Protein AF-A0A941MTL0-F1 (afdb_monomer_lite)

Secondary structure (DSSP, 8-state):
--------------------------------HHHHHHHHHHHHHHHHHHHHHHHHHHHHHHHHHHHHHHHHHHHHHHHHHHHHHHHHSS---SHHHHHTS----SPP--TT-S-TT----SS-S--TTTTHHHHHHHEEE-TTS-HHHHHHS-GGG--SEEESS-----GGGSHHHHHHHHHHHHHHHHHH----

Sequence (196 aa):
MTQPAQPEPQPIASSNRSSLPGPDDSCDRPGCPWSRILKWVALGLILVVLSVGGMQVYQGVSVSIEAEHNLHATIYVIRLVEQFVSEKQRWPRTWQELEALPFPNTRPTPGNDELSVVRIGGQHGYEWPAASQELQQRVQIDFGIDPATVSTQDPETFTAIQPIGPSYEYRHYGFVHSLQDTIRQATQNTLRSPAE

pLDDT: mean 84.14, std 18.36, range [38.12, 98.69]

Structure (mmCIF, N/CA/C/O backbone):
data_AF-A0A941MTL0-F1
#
_entry.id   AF-A0A941MTL0-F1
#
loop_
_atom_site.group_PDB
_atom_site.id
_atom_site.type_symbol
_atom_site.label_atom_id
_atom_site.label_alt_id
_atom_site.label_comp_id
_atom_site.label_asym_id
_atom_site.label_entity_id
_atom_site.label_seq_id
_atom_site.pdbx_PDB_ins_code
_atom_site.Cartn_x
_atom_site.Cartn_y
_atom_site.Cartn_z
_atom_site.occupancy
_atom_site.B_iso_or_equiv
_atom_site.auth_seq_id
_atom_site.auth_comp_id
_atom_site.auth_asym_id
_atom_site.auth_atom_id
_atom_site.pdbx_PDB_model_num
ATOM 1 N N . MET A 1 1 ? 29.006 48.741 -14.573 1.00 47.28 1 MET A N 1
ATOM 2 C CA . MET A 1 1 ? 30.292 48.159 -15.012 1.00 47.28 1 MET A CA 1
ATOM 3 C C . MET A 1 1 ? 30.323 48.176 -16.527 1.00 47.28 1 MET A C 1
ATOM 5 O O . MET A 1 1 ? 29.303 47.929 -17.155 1.00 47.28 1 MET A O 1
ATOM 9 N N . THR A 1 2 ? 31.459 48.607 -17.052 1.00 43.41 2 THR A N 1
ATOM 10 C CA . THR A 1 2 ? 31.690 49.223 -18.362 1.00 43.41 2 THR A CA 1
ATOM 11 C C . THR A 1 2 ? 32.044 48.182 -19.439 1.00 43.41 2 THR A C 1
ATOM 13 O O . THR A 1 2 ? 32.702 47.194 -19.135 1.00 43.41 2 THR A O 1
ATOM 16 N N . GLN A 1 3 ? 31.589 48.422 -20.676 1.00 53.84 3 GLN A N 1
ATOM 17 C CA . GLN A 1 3 ? 31.805 47.651 -21.921 1.00 53.84 3 GLN A CA 1
ATOM 18 C C . GLN A 1 3 ? 33.291 47.566 -22.347 1.00 53.84 3 GLN A C 1
ATOM 20 O O . GLN A 1 3 ? 34.052 48.479 -22.023 1.00 53.84 3 GLN A O 1
ATOM 25 N N . PRO A 1 4 ? 33.701 46.535 -23.123 1.00 55.38 4 PRO A N 1
ATOM 26 C CA . PRO A 1 4 ? 34.086 46.807 -24.526 1.00 55.38 4 PRO A CA 1
ATOM 27 C C . PRO A 1 4 ? 33.687 45.666 -25.500 1.00 55.38 4 PRO A C 1
ATOM 29 O O . PRO A 1 4 ? 33.742 44.490 -25.164 1.00 55.38 4 PRO A O 1
ATOM 32 N N . ALA A 1 5 ? 33.039 45.969 -26.627 1.00 54.94 5 ALA A N 1
ATOM 33 C CA . ALA A 1 5 ? 33.594 46.372 -27.931 1.00 54.94 5 ALA A CA 1
ATOM 34 C C . ALA A 1 5 ? 33.824 45.171 -28.877 1.00 54.94 5 ALA A C 1
ATOM 36 O O . ALA A 1 5 ? 34.702 44.340 -28.661 1.00 54.94 5 ALA A O 1
ATOM 37 N N . GLN A 1 6 ? 33.017 45.110 -29.942 1.00 53.00 6 GLN A N 1
ATOM 38 C CA . GLN A 1 6 ? 33.294 44.307 -31.135 1.00 53.00 6 GLN A CA 1
ATOM 39 C C . GLN A 1 6 ? 34.469 44.907 -31.924 1.00 53.00 6 GLN A C 1
ATOM 41 O O . GLN A 1 6 ? 34.532 46.132 -32.041 1.00 53.00 6 GLN A O 1
ATOM 46 N N . PRO A 1 7 ? 35.305 44.073 -32.564 1.00 64.00 7 PRO A N 1
ATOM 47 C CA . PRO A 1 7 ? 36.101 44.482 -33.710 1.00 64.00 7 PRO A CA 1
ATOM 48 C C . PRO A 1 7 ? 35.564 43.954 -35.054 1.00 64.00 7 PRO A C 1
ATOM 50 O O . PRO A 1 7 ? 34.926 42.907 -35.147 1.00 64.00 7 PRO A O 1
ATOM 53 N N . GLU A 1 8 ? 35.871 44.771 -36.059 1.00 58.38 8 GLU A N 1
ATOM 54 C CA . GLU A 1 8 ? 35.519 44.817 -37.482 1.00 58.38 8 GLU A CA 1
ATOM 55 C C . GLU A 1 8 ? 35.752 43.568 -38.358 1.00 58.38 8 GLU A C 1
ATOM 57 O O . GLU A 1 8 ? 36.561 42.696 -38.031 1.00 58.38 8 GLU A O 1
ATOM 62 N N . PRO A 1 9 ? 35.119 43.538 -39.553 1.00 60.78 9 PRO A N 1
ATOM 63 C CA . PRO A 1 9 ? 35.427 42.594 -40.621 1.00 60.78 9 PRO A CA 1
ATOM 64 C C . PRO A 1 9 ? 36.712 42.993 -41.371 1.00 60.78 9 PRO A C 1
ATOM 66 O O . PRO A 1 9 ? 36.920 44.161 -41.694 1.00 60.78 9 PRO A O 1
ATOM 69 N N . GLN A 1 10 ? 37.552 42.010 -41.706 1.00 62.44 10 GLN A N 1
ATOM 70 C CA . GLN A 1 10 ? 38.745 42.191 -42.546 1.00 62.44 10 GLN A CA 1
ATOM 71 C C . GLN A 1 10 ? 38.563 41.539 -43.932 1.00 62.44 10 GLN A C 1
ATOM 73 O O . GLN A 1 10 ? 37.851 40.537 -44.049 1.00 62.44 10 GLN A O 1
ATOM 78 N N . PRO A 1 11 ? 39.178 42.112 -44.985 1.00 57.97 11 PRO A N 1
ATOM 79 C CA . PRO A 1 11 ? 38.876 41.818 -46.375 1.00 57.97 11 PRO A CA 1
ATOM 80 C C . PRO A 1 11 ? 39.709 40.676 -46.974 1.00 57.97 11 PRO A C 1
ATOM 82 O O . PRO A 1 11 ? 40.734 40.234 -46.464 1.00 57.97 11 PRO A O 1
ATOM 85 N N . ILE A 1 12 ? 39.203 40.252 -48.126 1.00 59.75 12 ILE A N 1
ATOM 86 C CA . ILE A 1 12 ? 39.642 39.220 -49.062 1.00 59.75 12 ILE A CA 1
ATOM 87 C C . ILE A 1 12 ? 41.134 39.332 -49.415 1.00 59.75 12 ILE A C 1
ATOM 89 O O . ILE A 1 12 ? 41.582 40.357 -49.926 1.00 59.75 12 ILE A O 1
ATOM 93 N N . ALA A 1 13 ? 41.863 38.221 -49.270 1.00 58.16 13 ALA A N 1
ATOM 94 C CA . ALA A 1 13 ? 43.131 37.986 -49.953 1.00 58.16 13 ALA A CA 1
ATOM 95 C C . ALA A 1 13 ? 42.986 36.788 -50.899 1.00 58.16 13 ALA A C 1
ATOM 97 O O . ALA A 1 13 ? 43.001 35.624 -50.500 1.00 58.16 13 ALA A O 1
ATOM 98 N N . SER A 1 14 ? 42.831 37.109 -52.178 1.00 54.34 14 SER A N 1
ATOM 99 C CA . SER A 1 14 ? 42.987 36.203 -53.308 1.00 54.34 14 SER A CA 1
ATOM 100 C C . SER A 1 14 ? 44.447 35.751 -53.390 1.00 54.34 14 SER A C 1
ATOM 102 O O . SER A 1 14 ? 45.329 36.592 -53.556 1.00 54.34 14 SER A O 1
ATOM 104 N N . SER A 1 15 ? 44.722 34.444 -53.337 1.00 57.56 15 SER A N 1
ATOM 105 C CA . SER A 1 15 ? 46.012 33.909 -53.784 1.00 57.56 15 SER A CA 1
ATOM 106 C C . SER A 1 15 ? 45.832 32.686 -54.674 1.00 57.56 15 SER A C 1
ATOM 108 O O . SER A 1 15 ? 45.243 31.671 -54.312 1.00 57.56 15 SER A O 1
ATOM 110 N N . ASN A 1 16 ? 46.328 32.890 -55.883 1.00 52.75 16 ASN A N 1
ATOM 111 C CA . ASN A 1 16 ? 46.399 32.031 -57.047 1.00 52.75 16 ASN A CA 1
ATOM 112 C C . ASN A 1 16 ? 47.446 30.914 -56.877 1.00 52.75 16 ASN A C 1
ATOM 114 O O . ASN A 1 16 ? 48.494 31.157 -56.289 1.00 52.75 16 ASN A O 1
ATOM 118 N N . ARG A 1 17 ? 47.231 29.806 -57.610 1.00 49.47 17 ARG A N 1
ATOM 119 C CA . ARG A 1 17 ? 48.221 28.791 -58.057 1.00 49.47 17 ARG A CA 1
ATOM 120 C C . ARG A 1 17 ? 48.788 27.886 -56.945 1.00 49.47 17 ARG A C 1
ATOM 122 O O . ARG A 1 17 ? 49.327 28.340 -55.954 1.00 49.47 17 ARG A O 1
ATOM 129 N N . SER A 1 18 ? 48.784 26.565 -57.086 1.00 47.28 18 SER A N 1
ATOM 130 C CA . SER A 1 18 ? 49.341 25.851 -58.234 1.00 47.28 18 SER A CA 1
ATOM 131 C C . SER A 1 18 ? 48.706 24.472 -58.383 1.00 47.28 18 SER A C 1
ATOM 133 O O . SER A 1 18 ? 48.701 23.668 -57.456 1.00 47.28 18 SER A O 1
ATOM 135 N N . SER A 1 19 ? 48.207 24.213 -59.584 1.00 55.88 19 SER A N 1
ATOM 136 C CA . SER A 1 19 ? 47.775 22.912 -60.070 1.00 55.88 19 SER A CA 1
ATOM 137 C C . SER A 1 19 ? 49.005 22.020 -60.251 1.00 55.88 19 SER A C 1
ATOM 139 O O . SER A 1 19 ? 49.767 22.198 -61.200 1.00 55.88 19 SER A O 1
ATOM 141 N N . LEU A 1 20 ? 49.206 21.070 -59.343 1.00 56.56 20 LEU A N 1
ATOM 142 C CA . LEU A 1 20 ? 49.993 19.872 -59.615 1.00 56.56 20 LEU A CA 1
ATOM 143 C C . LEU A 1 20 ? 48.991 18.727 -59.8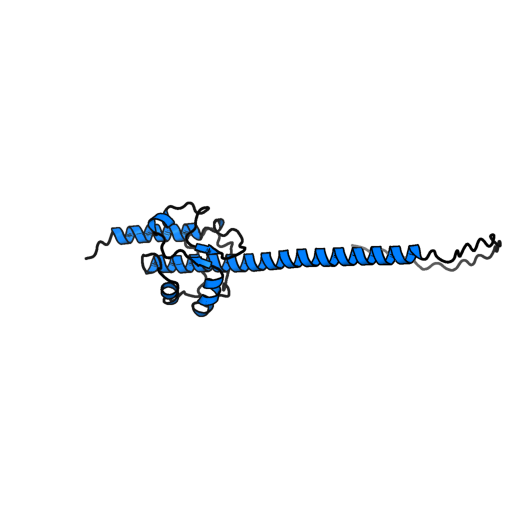03 1.00 56.56 20 LEU A C 1
ATOM 145 O O . LEU A 1 20 ? 48.180 18.511 -58.899 1.00 56.56 20 LEU A O 1
ATOM 149 N N . PRO A 1 21 ? 48.996 18.021 -60.948 1.00 55.38 21 PRO A N 1
ATOM 150 C CA . PRO A 1 21 ? 48.245 16.784 -61.087 1.00 55.38 21 PRO A CA 1
ATOM 151 C C . PRO A 1 21 ? 48.895 15.761 -60.154 1.00 55.38 21 PRO A C 1
ATOM 153 O O . PRO A 1 21 ? 49.952 15.203 -60.449 1.00 55.38 21 PRO A O 1
ATOM 156 N N . GLY A 1 22 ? 48.306 15.602 -58.968 1.00 58.91 22 GLY A N 1
ATOM 157 C CA . GLY A 1 22 ? 48.594 14.461 -58.114 1.00 58.91 22 GLY A CA 1
ATOM 158 C C . GLY A 1 22 ? 48.193 13.192 -58.868 1.00 58.91 22 GLY A C 1
ATOM 159 O O . GLY A 1 22 ? 47.197 13.234 -59.589 1.00 58.91 22 GLY A O 1
ATOM 160 N N . PRO A 1 23 ? 48.975 12.108 -58.764 1.00 59.31 23 PRO A N 1
ATOM 161 C CA . PRO A 1 23 ? 48.690 10.863 -59.460 1.00 59.31 23 PRO A CA 1
ATOM 162 C C . PRO A 1 23 ? 47.246 10.442 -59.194 1.00 59.31 23 PRO A C 1
ATOM 164 O O . PRO A 1 23 ? 46.798 10.431 -58.046 1.00 59.31 23 PRO A O 1
ATOM 167 N N . ASP A 1 24 ? 46.545 10.136 -60.282 1.00 59.88 24 ASP A N 1
ATOM 168 C CA . ASP A 1 24 ? 45.207 9.566 -60.320 1.00 59.88 24 ASP A CA 1
ATOM 169 C C . ASP A 1 24 ? 45.198 8.186 -59.637 1.00 59.88 24 ASP A C 1
ATOM 171 O O . ASP A 1 24 ? 45.049 7.155 -60.283 1.00 59.88 24 ASP A O 1
ATOM 175 N N . ASP A 1 25 ? 45.335 8.143 -58.313 1.00 55.28 25 ASP A N 1
ATOM 176 C CA . ASP A 1 25 ? 45.028 6.967 -57.501 1.00 55.28 25 ASP A CA 1
ATOM 177 C C . ASP A 1 25 ? 43.560 7.031 -57.080 1.00 55.28 25 ASP A C 1
ATOM 179 O O . ASP A 1 25 ? 43.182 7.007 -55.906 1.00 55.28 25 ASP A O 1
ATOM 183 N N . SER A 1 26 ? 42.710 7.078 -58.105 1.00 55.12 26 SER A N 1
ATOM 184 C CA . SER A 1 26 ? 41.296 6.731 -58.061 1.00 55.12 26 SER A CA 1
ATOM 185 C C . SER A 1 26 ? 41.167 5.241 -57.740 1.00 55.12 26 SER A C 1
ATOM 187 O O . SER A 1 26 ? 40.710 4.434 -58.545 1.00 55.12 26 SER A O 1
ATOM 189 N N . CYS A 1 27 ? 41.551 4.851 -56.526 1.00 52.78 27 CYS A N 1
ATOM 190 C CA . CYS A 1 27 ? 41.080 3.630 -55.892 1.00 52.78 27 CYS A CA 1
ATOM 191 C C . CYS A 1 27 ? 39.637 3.843 -55.407 1.00 52.78 27 CYS A C 1
ATOM 193 O O . CYS A 1 27 ? 39.313 3.558 -54.254 1.00 52.78 27 CYS A O 1
ATOM 195 N N . ASP A 1 28 ? 38.746 4.260 -56.312 1.00 55.22 28 ASP A N 1
ATOM 196 C CA . ASP A 1 28 ? 37.317 3.953 -56.242 1.00 55.22 28 ASP A CA 1
ATOM 197 C C . ASP A 1 28 ? 37.171 2.443 -56.472 1.00 55.22 28 ASP A C 1
ATOM 199 O O . ASP A 1 28 ? 36.681 1.953 -57.490 1.00 55.22 28 ASP A O 1
ATOM 203 N N . ARG A 1 29 ? 37.690 1.659 -55.521 1.00 60.66 29 ARG A N 1
ATOM 204 C CA . ARG A 1 29 ? 37.462 0.222 -55.494 1.00 60.66 29 ARG A CA 1
ATOM 205 C C . ARG A 1 29 ? 35.954 0.046 -55.335 1.00 60.66 29 ARG A C 1
ATOM 207 O O . ARG A 1 29 ? 35.403 0.603 -54.381 1.00 60.66 29 ARG A O 1
ATOM 214 N N . PRO A 1 30 ? 35.282 -0.710 -56.222 1.00 61.28 30 PRO A N 1
ATOM 215 C CA . PRO A 1 30 ? 33.853 -0.967 -56.113 1.00 61.28 30 PRO A CA 1
ATOM 216 C C . PRO A 1 30 ? 33.569 -1.445 -54.693 1.00 61.28 30 PRO A C 1
ATOM 218 O O . PRO A 1 30 ? 34.103 -2.465 -54.255 1.00 61.28 30 PRO A O 1
ATOM 221 N N . GLY A 1 31 ? 32.832 -0.618 -53.946 1.00 62.56 31 GLY A N 1
ATOM 222 C CA . GLY A 1 31 ? 32.730 -0.728 -52.498 1.00 62.56 31 GLY A CA 1
ATOM 223 C C . GLY A 1 31 ? 32.394 -2.155 -52.093 1.00 62.56 31 GLY A C 1
ATOM 224 O O . GLY A 1 31 ? 31.348 -2.673 -52.485 1.00 62.56 31 GLY A O 1
ATOM 225 N N . CYS A 1 32 ? 33.286 -2.786 -51.321 1.00 67.19 32 CYS A N 1
ATOM 226 C CA . CYS A 1 32 ? 33.087 -4.145 -50.839 1.00 67.19 32 CYS A CA 1
ATOM 227 C C . CYS A 1 32 ? 31.679 -4.241 -50.223 1.00 67.19 32 CYS A C 1
ATOM 229 O O . CYS A 1 32 ? 31.406 -3.518 -49.251 1.00 67.19 32 CYS A O 1
ATOM 231 N N . PRO A 1 33 ? 30.787 -5.108 -50.747 1.00 82.50 33 PRO A N 1
ATOM 232 C CA . PRO A 1 33 ? 29.390 -5.210 -50.301 1.00 82.50 33 PRO A CA 1
ATOM 233 C C . PRO A 1 33 ? 29.285 -5.480 -48.794 1.00 82.50 33 PRO A C 1
ATOM 235 O O . PRO A 1 33 ? 28.325 -5.087 -48.132 1.00 82.50 33 PRO A O 1
ATOM 238 N N . TRP A 1 34 ? 30.343 -6.060 -48.235 1.00 84.69 34 TRP A N 1
ATOM 239 C CA . TRP A 1 34 ? 30.531 -6.329 -46.821 1.00 84.69 34 TRP A CA 1
ATOM 240 C C . TRP A 1 34 ? 30.433 -5.087 -45.920 1.00 84.69 34 TRP A C 1
ATOM 242 O O . TRP A 1 34 ? 29.850 -5.152 -44.842 1.00 84.69 34 TRP A O 1
ATOM 252 N N . SER A 1 35 ? 30.912 -3.925 -46.379 1.00 86.94 35 SER A N 1
ATOM 253 C CA . SER A 1 35 ? 30.839 -2.675 -45.605 1.00 86.94 35 SER A CA 1
ATOM 254 C C . SER A 1 35 ? 29.402 -2.181 -45.406 1.00 86.94 35 SER A C 1
ATOM 256 O O . SER A 1 35 ? 29.075 -1.626 -44.358 1.00 86.94 35 SER A O 1
ATOM 258 N N . ARG A 1 36 ? 28.517 -2.403 -46.388 1.00 88.06 36 ARG A N 1
ATOM 259 C CA . ARG A 1 36 ? 27.091 -2.064 -46.281 1.00 88.06 36 ARG A CA 1
ATOM 260 C C . ARG A 1 36 ? 26.389 -3.010 -45.315 1.00 88.06 36 ARG A C 1
ATOM 262 O O . ARG A 1 36 ? 25.641 -2.544 -44.465 1.00 88.06 36 ARG A O 1
ATOM 269 N N . ILE A 1 37 ? 26.677 -4.308 -45.407 1.00 92.69 37 ILE A N 1
ATOM 270 C CA . ILE A 1 37 ? 26.124 -5.323 -44.500 1.00 92.69 37 ILE A CA 1
ATOM 271 C C . ILE A 1 37 ? 26.513 -5.008 -43.052 1.00 92.69 37 ILE A C 1
ATOM 273 O O . ILE A 1 37 ? 25.641 -4.954 -42.191 1.00 92.69 37 ILE A O 1
ATOM 277 N N . LEU A 1 38 ? 27.791 -4.711 -42.790 1.00 94.56 38 LEU A N 1
ATOM 278 C CA . LEU A 1 38 ? 28.265 -4.389 -41.443 1.00 94.56 38 LEU A CA 1
ATOM 279 C C . LEU A 1 38 ? 27.559 -3.157 -40.855 1.00 94.56 38 LEU A C 1
ATOM 281 O O . LEU A 1 38 ? 27.184 -3.168 -39.686 1.00 94.56 38 LEU A O 1
ATOM 285 N N . LYS A 1 39 ? 27.319 -2.118 -41.668 1.00 92.94 39 LYS A N 1
ATOM 286 C CA . LYS A 1 39 ? 26.565 -0.926 -41.246 1.00 92.94 39 LYS A CA 1
ATOM 287 C C . LYS A 1 39 ? 25.126 -1.263 -40.854 1.00 92.94 39 LYS A C 1
ATOM 289 O O . LYS A 1 39 ? 24.662 -0.789 -39.822 1.00 92.94 39 LYS A O 1
ATOM 294 N N . TRP A 1 40 ? 24.435 -2.087 -41.640 1.00 96.19 40 TRP A N 1
ATOM 295 C CA . TRP A 1 40 ? 23.066 -2.505 -41.326 1.00 96.19 40 TRP A CA 1
ATOM 296 C C . TRP A 1 40 ? 22.994 -3.379 -40.077 1.00 96.19 40 TRP A C 1
ATOM 298 O O . TRP A 1 40 ? 22.103 -3.183 -39.257 1.00 96.19 40 TRP A O 1
ATOM 308 N N . VAL A 1 41 ? 23.952 -4.290 -39.896 1.00 97.31 41 VAL A N 1
ATOM 309 C CA . VAL A 1 41 ? 24.052 -5.106 -38.679 1.00 97.31 41 VAL A CA 1
ATOM 310 C C . VAL A 1 41 ? 24.296 -4.220 -37.459 1.00 97.31 41 VAL A C 1
ATOM 312 O O . VAL A 1 41 ? 23.583 -4.348 -36.469 1.00 97.31 41 VAL A O 1
ATOM 315 N N . ALA A 1 42 ? 25.244 -3.284 -37.534 1.00 97.62 42 ALA A N 1
ATOM 316 C CA . ALA A 1 42 ? 25.518 -2.353 -36.443 1.00 97.62 42 ALA A CA 1
ATOM 317 C C . ALA A 1 42 ? 24.289 -1.496 -36.099 1.00 97.62 42 ALA A C 1
ATOM 319 O O . ALA A 1 42 ? 23.940 -1.367 -34.929 1.00 97.62 42 ALA A O 1
ATOM 320 N N . LEU A 1 43 ? 23.592 -0.964 -37.109 1.00 98.06 43 LEU A N 1
ATOM 321 C CA . LEU A 1 43 ? 22.357 -0.205 -36.910 1.00 98.06 43 LEU A CA 1
ATOM 322 C C . LEU A 1 43 ? 21.259 -1.064 -36.265 1.00 98.06 43 LEU A C 1
ATOM 324 O O . LEU A 1 43 ? 20.600 -0.613 -35.331 1.00 98.06 43 LEU A O 1
ATOM 328 N N . GLY A 1 44 ? 21.088 -2.305 -36.730 1.00 98.12 44 GLY A N 1
ATOM 329 C CA . GLY A 1 44 ? 20.136 -3.256 -36.159 1.00 98.12 44 GLY A CA 1
ATOM 330 C C . GLY A 1 44 ? 20.436 -3.566 -34.693 1.00 98.12 44 GLY A C 1
ATOM 331 O O . GLY A 1 44 ? 19.528 -3.542 -33.868 1.00 98.12 44 GLY A O 1
ATOM 332 N N . LEU A 1 45 ? 21.709 -3.772 -34.345 1.00 98.56 45 LEU A N 1
ATOM 333 C CA . LEU A 1 45 ? 22.136 -3.988 -32.961 1.00 98.56 45 LEU A CA 1
ATOM 334 C C . LEU A 1 45 ? 21.851 -2.773 -32.074 1.00 98.56 45 LEU A C 1
ATOM 336 O O . LEU A 1 45 ? 21.324 -2.939 -30.977 1.00 98.56 45 LEU A O 1
ATOM 340 N N . ILE A 1 46 ? 22.144 -1.560 -32.550 1.00 98.50 46 ILE A N 1
ATOM 341 C CA . ILE A 1 46 ? 21.831 -0.325 -31.815 1.00 98.50 46 ILE A CA 1
ATOM 342 C C . ILE A 1 46 ? 20.325 -0.227 -31.558 1.00 98.50 46 ILE A C 1
ATOM 344 O O . ILE A 1 46 ? 19.916 0.057 -30.435 1.00 98.50 46 ILE A O 1
ATOM 348 N N . LEU A 1 47 ? 19.498 -0.505 -32.569 1.00 98.62 47 LEU A N 1
ATOM 349 C CA . LEU A 1 47 ? 18.044 -0.460 -32.429 1.00 98.62 47 LEU A CA 1
ATOM 350 C C . LEU A 1 47 ? 17.549 -1.483 -31.400 1.00 98.62 47 LEU A C 1
ATOM 352 O O . LEU A 1 47 ? 16.768 -1.122 -30.526 1.00 98.62 47 LEU A O 1
ATOM 356 N N . VAL A 1 48 ? 18.056 -2.720 -31.440 1.00 98.56 48 VAL A N 1
ATOM 357 C CA . VAL A 1 48 ? 17.721 -3.758 -30.449 1.00 98.56 48 VAL A CA 1
ATOM 358 C C . VAL A 1 48 ? 18.104 -3.319 -29.035 1.00 98.56 48 VAL A C 1
ATOM 360 O O . VAL A 1 48 ? 17.285 -3.435 -28.124 1.00 98.56 48 VAL A O 1
ATOM 363 N N . VAL A 1 49 ? 19.308 -2.772 -28.840 1.00 98.69 49 VAL A N 1
ATOM 364 C CA . VAL A 1 49 ? 19.755 -2.279 -27.526 1.00 98.69 49 VAL A CA 1
ATOM 365 C C . VAL A 1 49 ? 18.849 -1.155 -27.021 1.00 98.69 49 VAL A C 1
ATOM 367 O O . VAL A 1 49 ? 18.447 -1.180 -25.860 1.00 98.69 49 VAL A O 1
ATOM 370 N N . LEU A 1 50 ? 18.476 -0.204 -27.881 1.00 98.50 50 LEU A N 1
ATOM 371 C CA . LEU A 1 50 ? 17.562 0.881 -27.515 1.00 98.50 50 LEU A CA 1
ATOM 372 C C . LEU A 1 50 ? 16.159 0.367 -27.176 1.00 98.50 50 LEU A C 1
ATOM 374 O O . LEU A 1 50 ? 15.564 0.833 -26.207 1.00 98.50 50 LEU A O 1
ATOM 378 N N . SER A 1 51 ? 15.637 -0.609 -27.922 1.00 98.25 51 SER A N 1
ATOM 379 C CA . SER A 1 51 ? 14.331 -1.213 -27.639 1.00 98.25 51 SER A CA 1
ATOM 380 C C . SER A 1 51 ? 14.322 -1.958 -26.305 1.00 98.25 51 SER A C 1
ATOM 382 O O . SER A 1 51 ? 13.420 -1.749 -25.497 1.00 98.25 51 SER A O 1
ATOM 384 N N . VAL A 1 52 ? 15.340 -2.783 -26.040 1.00 98.44 52 VAL A N 1
ATOM 385 C CA . VAL A 1 52 ? 15.456 -3.521 -24.772 1.00 98.44 52 VAL A CA 1
ATOM 386 C C . VAL A 1 52 ? 15.667 -2.558 -23.603 1.00 98.44 52 VAL A C 1
ATOM 388 O O . VAL A 1 52 ? 14.993 -2.679 -22.583 1.00 98.44 52 VAL A O 1
ATOM 391 N N . GLY A 1 53 ? 16.551 -1.567 -23.755 1.00 98.38 53 GLY A N 1
ATOM 392 C CA . GLY A 1 53 ? 16.780 -0.540 -22.739 1.00 98.38 53 GLY A CA 1
ATOM 393 C C . GLY A 1 53 ? 15.518 0.270 -22.435 1.00 98.38 53 GLY A C 1
ATOM 394 O O . GLY A 1 53 ? 15.170 0.455 -21.272 1.00 98.38 53 GLY A O 1
ATOM 395 N N . GLY A 1 54 ? 14.782 0.687 -23.469 1.00 98.44 54 GLY A N 1
ATOM 396 C CA . GLY A 1 54 ? 13.507 1.390 -23.318 1.00 98.44 54 GLY A CA 1
ATOM 397 C C . GLY A 1 54 ? 12.449 0.553 -22.598 1.00 98.44 54 GLY A C 1
ATOM 398 O O . GLY A 1 54 ? 11.767 1.061 -21.711 1.00 98.44 54 GLY A O 1
ATOM 399 N N . MET A 1 55 ? 12.355 -0.742 -22.917 1.00 98.38 55 MET A N 1
ATOM 400 C CA . MET A 1 55 ? 11.449 -1.672 -22.238 1.00 98.38 55 MET A CA 1
ATOM 401 C C . MET A 1 55 ? 11.783 -1.821 -20.745 1.00 98.38 55 MET A C 1
ATOM 403 O O . MET A 1 55 ? 10.874 -1.776 -19.919 1.00 98.38 55 MET A O 1
ATOM 407 N N . GLN A 1 56 ? 13.066 -1.937 -20.384 1.00 98.44 56 GLN A N 1
ATOM 408 C CA . GLN A 1 56 ? 13.511 -2.028 -18.985 1.00 98.44 56 GLN A CA 1
ATOM 409 C C . GLN A 1 56 ? 13.181 -0.754 -18.190 1.00 98.44 56 GLN A C 1
ATOM 411 O O . GLN A 1 56 ? 12.648 -0.829 -17.084 1.00 98.44 56 GLN A O 1
ATOM 416 N N . VAL A 1 57 ? 13.434 0.426 -18.770 1.00 98.25 57 VAL A N 1
ATOM 417 C CA . VAL A 1 57 ? 13.083 1.714 -18.143 1.00 98.25 57 VAL A CA 1
ATOM 418 C C . VAL A 1 57 ? 11.573 1.825 -17.944 1.00 98.25 57 VAL A C 1
ATOM 420 O O . VAL A 1 57 ? 11.121 2.200 -16.865 1.00 98.25 57 VAL A O 1
ATOM 423 N N . TYR A 1 58 ? 10.785 1.456 -18.957 1.00 98.12 58 TYR A N 1
ATOM 424 C CA . TYR A 1 58 ? 9.327 1.478 -18.874 1.00 98.12 58 TYR A CA 1
ATOM 425 C C . TYR A 1 58 ? 8.791 0.569 -17.758 1.00 98.12 58 TYR A C 1
ATOM 427 O O . TYR A 1 58 ? 7.923 0.987 -16.989 1.00 98.12 58 TYR A O 1
ATOM 435 N N . GLN A 1 59 ? 9.330 -0.647 -17.628 1.00 98.06 59 GLN A N 1
ATOM 436 C CA . GLN A 1 59 ? 8.968 -1.565 -16.546 1.00 98.06 59 GLN A CA 1
ATOM 437 C C . GLN A 1 59 ? 9.322 -0.985 -15.174 1.00 98.06 59 GLN A C 1
ATOM 439 O O . GLN A 1 59 ? 8.475 -0.985 -14.285 1.00 98.06 59 GLN A O 1
ATOM 444 N N . GLY A 1 60 ? 10.526 -0.425 -15.017 1.00 97.75 60 GLY A N 1
ATOM 445 C CA . GLY A 1 60 ? 10.953 0.201 -13.764 1.00 97.75 60 GLY A CA 1
ATOM 446 C C . GLY A 1 60 ? 10.050 1.362 -13.337 1.00 97.75 60 GLY A C 1
ATOM 447 O O . GLY A 1 60 ? 9.629 1.422 -12.184 1.00 97.75 60 GLY A O 1
ATOM 448 N N . VAL A 1 61 ? 9.690 2.247 -14.273 1.00 97.50 61 VAL A N 1
ATOM 449 C CA . VAL A 1 61 ? 8.765 3.363 -14.009 1.00 97.50 61 VAL A CA 1
ATOM 450 C C . VAL A 1 61 ? 7.371 2.851 -13.649 1.00 97.50 61 VAL A C 1
ATOM 452 O O . VAL A 1 61 ? 6.774 3.334 -12.692 1.00 97.50 61 VAL A O 1
ATOM 455 N N . SER A 1 62 ? 6.863 1.853 -14.373 1.00 97.25 62 SER A N 1
ATOM 456 C CA . SER A 1 62 ? 5.525 1.303 -14.122 1.00 97.25 62 SER A CA 1
ATOM 457 C C . SER A 1 62 ? 5.428 0.660 -12.735 1.00 97.25 62 SER A C 1
ATOM 459 O O . SER A 1 62 ? 4.501 0.961 -11.988 1.00 97.25 62 SER A O 1
ATOM 461 N N . VAL A 1 63 ? 6.427 -0.145 -12.352 1.00 97.38 63 VAL A N 1
ATOM 462 C CA . VAL A 1 63 ? 6.512 -0.768 -11.020 1.00 97.38 63 VAL A CA 1
ATOM 463 C C . VAL A 1 63 ? 6.657 0.285 -9.920 1.00 97.38 63 VAL A C 1
ATOM 465 O O . VAL A 1 63 ? 6.044 0.154 -8.868 1.00 97.38 63 VAL A O 1
ATOM 468 N N . SER A 1 64 ? 7.434 1.345 -10.155 1.00 96.94 64 SER A N 1
ATOM 469 C CA . SER A 1 64 ? 7.609 2.449 -9.202 1.00 96.94 64 SER A CA 1
ATOM 470 C C . SER A 1 64 ? 6.302 3.212 -8.945 1.00 96.94 64 SER A C 1
ATOM 472 O O . SER A 1 64 ? 5.997 3.532 -7.796 1.00 96.94 64 SER A O 1
ATOM 474 N N . ILE A 1 65 ? 5.502 3.456 -9.989 1.00 95.94 65 ILE A N 1
ATOM 475 C CA . ILE A 1 65 ? 4.178 4.088 -9.868 1.00 95.94 65 ILE A CA 1
ATOM 476 C C . ILE A 1 65 ? 3.198 3.161 -9.140 1.00 95.94 65 ILE A C 1
ATOM 478 O O . ILE A 1 65 ? 2.445 3.608 -8.278 1.00 95.94 65 ILE A O 1
ATOM 482 N N . GLU A 1 66 ? 3.202 1.867 -9.462 1.00 96.38 66 GLU A N 1
ATOM 483 C CA . GLU A 1 66 ? 2.365 0.883 -8.772 1.00 96.38 66 GLU A CA 1
ATOM 484 C C . GLU A 1 66 ? 2.733 0.766 -7.286 1.00 96.38 66 GLU A C 1
ATOM 486 O O . GLU A 1 66 ? 1.844 0.761 -6.434 1.00 96.38 66 GLU A O 1
ATOM 491 N N . ALA A 1 67 ? 4.032 0.771 -6.972 1.00 96.69 67 ALA A N 1
ATOM 492 C CA . ALA A 1 67 ? 4.543 0.763 -5.607 1.00 96.69 67 ALA A CA 1
ATOM 493 C C . ALA A 1 67 ? 4.108 1.991 -4.805 1.00 96.69 67 ALA A C 1
ATOM 495 O O . ALA A 1 67 ? 3.759 1.862 -3.631 1.00 96.69 67 ALA A O 1
ATOM 496 N N . GLU A 1 68 ? 4.085 3.164 -5.438 1.00 94.56 68 GLU A N 1
ATOM 497 C CA . GLU A 1 68 ? 3.557 4.385 -4.834 1.00 94.56 68 GLU A CA 1
ATOM 498 C C . GLU A 1 68 ? 2.062 4.222 -4.526 1.00 94.56 68 GLU A C 1
ATOM 500 O O . GLU A 1 68 ? 1.644 4.398 -3.385 1.00 94.56 68 GLU A O 1
ATOM 505 N N . HIS A 1 69 ? 1.243 3.812 -5.500 1.00 94.19 69 HIS A N 1
ATOM 506 C CA . HIS A 1 69 ? -0.195 3.622 -5.272 1.00 94.19 69 HIS A CA 1
ATOM 507 C C . HIS A 1 69 ? -0.491 2.612 -4.155 1.00 94.19 69 HIS A C 1
ATOM 509 O O . HIS A 1 69 ? -1.353 2.863 -3.312 1.00 94.19 69 HIS A O 1
ATOM 515 N N . ASN A 1 70 ? 0.241 1.499 -4.106 1.00 96.12 70 ASN A N 1
ATOM 516 C CA . ASN A 1 70 ? 0.080 0.496 -3.056 1.00 96.12 70 ASN A CA 1
ATOM 517 C C . ASN A 1 70 ? 0.538 1.008 -1.681 1.00 96.12 70 ASN A C 1
ATOM 519 O O . ASN A 1 70 ? -0.113 0.699 -0.680 1.00 96.12 70 ASN A O 1
ATOM 523 N N . LEU A 1 71 ? 1.581 1.846 -1.621 1.00 94.88 71 LEU A N 1
ATOM 524 C CA . LEU A 1 71 ? 1.983 2.542 -0.396 1.00 94.88 71 LEU A CA 1
ATOM 525 C C . LEU A 1 71 ? 0.843 3.435 0.124 1.00 94.88 71 LEU A C 1
ATOM 527 O O . LEU A 1 71 ? 0.446 3.311 1.285 1.00 94.88 71 LEU A O 1
ATOM 531 N N . HIS A 1 72 ? 0.286 4.304 -0.729 1.00 92.81 72 HIS A N 1
ATOM 532 C CA . HIS A 1 72 ? -0.816 5.204 -0.350 1.00 92.81 72 HIS A CA 1
ATOM 533 C C . HIS A 1 72 ? -2.055 4.430 0.097 1.00 92.81 72 HIS A C 1
ATOM 535 O O . HIS A 1 72 ? -2.630 4.754 1.136 1.00 92.81 72 HIS A O 1
ATOM 541 N N . ALA A 1 73 ? -2.442 3.394 -0.650 1.00 94.25 73 ALA A N 1
ATOM 542 C CA . ALA A 1 73 ? -3.568 2.534 -0.304 1.00 94.25 73 ALA A CA 1
ATOM 543 C C . ALA A 1 73 ? -3.362 1.856 1.059 1.00 94.25 73 ALA A C 1
ATOM 545 O O . ALA A 1 73 ? -4.261 1.866 1.899 1.00 94.25 73 ALA A O 1
ATOM 546 N N . THR A 1 74 ? -2.165 1.322 1.316 1.00 95.88 74 THR A N 1
ATOM 547 C CA . THR A 1 74 ? -1.843 0.642 2.580 1.00 95.88 74 THR A CA 1
ATOM 548 C C . THR A 1 74 ? -1.905 1.603 3.762 1.00 95.88 74 THR A C 1
ATOM 550 O O . THR A 1 74 ? -2.552 1.301 4.763 1.00 95.88 74 THR A O 1
ATOM 553 N N . ILE A 1 75 ? -1.296 2.788 3.642 1.00 93.12 75 ILE A N 1
ATOM 554 C CA . ILE A 1 75 ? -1.355 3.827 4.682 1.00 93.12 75 ILE A CA 1
ATOM 555 C C . ILE A 1 75 ? -2.806 4.238 4.951 1.00 93.12 75 ILE A C 1
ATOM 557 O O . ILE A 1 75 ? -3.212 4.345 6.111 1.00 93.12 75 ILE A O 1
ATOM 561 N N . TYR A 1 76 ? -3.598 4.433 3.893 1.00 92.00 76 TYR A N 1
ATOM 562 C CA . TYR A 1 76 ? -5.008 4.787 4.010 1.00 92.00 76 TYR A CA 1
ATOM 563 C C . TYR A 1 76 ? -5.798 3.720 4.779 1.00 92.00 76 TYR A C 1
ATOM 565 O O . TYR A 1 76 ? -6.521 4.039 5.721 1.00 92.00 76 TYR A O 1
ATOM 573 N N . VAL A 1 77 ? -5.611 2.444 4.436 1.00 94.94 77 VAL A N 1
ATOM 574 C CA . VAL A 1 77 ? -6.285 1.325 5.106 1.00 94.94 77 VAL A CA 1
ATOM 575 C C . VAL A 1 77 ? -5.843 1.185 6.564 1.00 94.94 77 VAL A C 1
ATOM 577 O O . VAL A 1 77 ? -6.690 0.948 7.421 1.00 94.94 77 VAL A O 1
ATOM 580 N N . ILE A 1 78 ? -4.561 1.395 6.887 1.00 95.44 78 ILE A N 1
ATOM 581 C CA . ILE A 1 78 ? -4.087 1.417 8.284 1.00 95.44 78 ILE A CA 1
ATOM 582 C C . ILE A 1 78 ? -4.849 2.473 9.091 1.00 95.44 78 ILE A C 1
ATOM 584 O O . ILE A 1 78 ? -5.340 2.170 10.177 1.00 95.44 78 ILE A O 1
ATOM 588 N N . ARG A 1 79 ? -5.010 3.686 8.548 1.00 91.94 79 ARG A N 1
ATOM 589 C CA . ARG A 1 79 ? -5.776 4.764 9.196 1.00 91.94 79 ARG A CA 1
ATOM 590 C C . ARG A 1 79 ? -7.263 4.442 9.322 1.00 91.94 79 ARG A C 1
ATOM 592 O O . ARG A 1 79 ? -7.865 4.726 10.354 1.00 91.94 79 ARG A O 1
ATOM 599 N N . LEU A 1 80 ? -7.848 3.832 8.297 1.00 93.38 80 LEU A N 1
ATOM 600 C CA . LEU A 1 80 ? -9.242 3.395 8.310 1.00 93.38 80 LEU A CA 1
ATOM 601 C C . LEU A 1 80 ? -9.494 2.357 9.415 1.00 93.38 80 LEU A C 1
ATOM 603 O O . LEU A 1 80 ? -10.453 2.477 10.178 1.00 93.38 80 LEU A O 1
ATOM 607 N N . VAL A 1 81 ? -8.603 1.370 9.542 1.00 96.50 81 VAL A N 1
ATOM 608 C CA . VAL A 1 81 ? -8.667 0.354 10.601 1.00 96.50 81 VAL A CA 1
ATOM 609 C C . VAL A 1 81 ? -8.402 0.971 11.974 1.00 96.50 81 VAL A C 1
ATOM 611 O O . VAL A 1 81 ? -9.090 0.630 12.932 1.00 96.50 81 VAL A O 1
ATOM 614 N N . GLU A 1 82 ? -7.464 1.909 12.087 1.00 95.12 82 GLU A N 1
ATOM 615 C CA . GLU A 1 82 ? -7.197 2.641 13.329 1.00 95.12 82 GLU A CA 1
ATOM 616 C C . GLU A 1 82 ? -8.441 3.384 13.826 1.00 95.12 82 GLU A C 1
ATOM 618 O O . GLU A 1 82 ? -8.826 3.222 14.986 1.00 95.12 82 GLU A O 1
ATOM 623 N N . GLN A 1 83 ? -9.121 4.129 12.946 1.00 93.19 83 GLN A N 1
ATOM 624 C CA . GLN A 1 83 ? -10.381 4.786 13.293 1.00 93.19 83 GLN A CA 1
ATOM 625 C C . GLN A 1 83 ? -11.443 3.759 13.707 1.00 93.19 83 GLN A C 1
ATOM 627 O O . GLN A 1 83 ? -12.121 3.957 14.715 1.00 93.19 83 GLN A O 1
ATOM 632 N N . PHE A 1 84 ? -11.553 2.633 12.992 1.00 95.94 84 PHE A N 1
ATOM 633 C CA . PHE A 1 84 ? -12.488 1.570 13.360 1.00 95.94 84 PHE A CA 1
ATOM 634 C C . PHE A 1 84 ? -12.231 1.025 14.764 1.00 95.94 84 PHE A C 1
ATOM 636 O O . PHE A 1 84 ? -13.165 0.907 15.558 1.00 95.94 84 PHE A O 1
ATOM 643 N N . VAL A 1 85 ? -10.976 0.715 15.093 1.00 96.75 85 VAL A N 1
ATOM 644 C CA . VAL A 1 85 ? -10.598 0.208 16.416 1.00 96.75 85 VAL A CA 1
ATOM 645 C C . VAL A 1 85 ? -10.861 1.265 17.488 1.00 96.75 85 VAL A C 1
ATOM 647 O O . VAL A 1 85 ? -11.374 0.927 18.552 1.00 96.75 85 VAL A O 1
ATOM 650 N N . SER A 1 86 ? -10.578 2.537 17.205 1.00 94.50 86 SER A N 1
ATOM 651 C CA . SER A 1 86 ? -10.858 3.644 18.123 1.00 94.50 86 SER A CA 1
ATOM 652 C C . SER A 1 86 ? -12.357 3.797 18.413 1.00 94.50 86 SER A C 1
ATOM 654 O O . SER A 1 86 ? -12.758 3.944 19.564 1.00 94.50 86 SER A O 1
ATOM 656 N N . GLU A 1 87 ? -13.225 3.685 17.407 1.00 95.00 87 GLU A N 1
ATOM 657 C CA . GLU A 1 87 ? -14.670 3.853 17.601 1.00 95.00 87 GLU A CA 1
ATOM 658 C C . GLU A 1 87 ? -15.366 2.602 18.148 1.00 95.00 87 GLU A C 1
ATOM 660 O O . GLU A 1 87 ? -16.257 2.693 18.992 1.00 95.00 87 GLU A O 1
ATOM 665 N N . LYS A 1 88 ? -15.004 1.420 17.640 1.00 96.31 88 LYS A N 1
ATOM 666 C CA . LYS A 1 88 ? -15.685 0.152 17.952 1.00 96.31 88 LYS A CA 1
ATOM 667 C C . LYS A 1 88 ? -15.000 -0.650 19.050 1.00 96.31 88 LYS A C 1
ATOM 669 O O . LYS A 1 88 ? -15.561 -1.656 19.476 1.00 96.31 88 LYS A O 1
ATOM 674 N N . GLN A 1 89 ? -13.814 -0.227 19.492 1.00 96.88 89 GLN A N 1
ATOM 675 C CA . GLN A 1 89 ? -13.009 -0.876 20.533 1.00 96.88 89 GLN A CA 1
ATOM 676 C C . GLN A 1 89 ? -12.707 -2.360 20.232 1.00 96.88 89 GLN A C 1
ATOM 678 O O . GLN A 1 89 ? -12.528 -3.170 21.136 1.00 96.88 89 GLN A O 1
ATOM 683 N N . ARG A 1 90 ? -12.660 -2.739 18.947 1.00 97.00 90 ARG A N 1
ATOM 684 C CA . ARG A 1 90 ? -12.364 -4.104 18.482 1.00 97.00 90 ARG A CA 1
ATOM 685 C C . ARG A 1 90 ? -11.749 -4.096 17.084 1.00 97.00 90 ARG A C 1
ATOM 687 O O . ARG A 1 90 ? -11.934 -3.140 16.337 1.00 97.00 90 ARG A O 1
ATOM 694 N N . TRP A 1 91 ? -11.095 -5.193 16.706 1.00 98.00 91 TRP A N 1
ATOM 695 C CA . TRP A 1 91 ? -10.6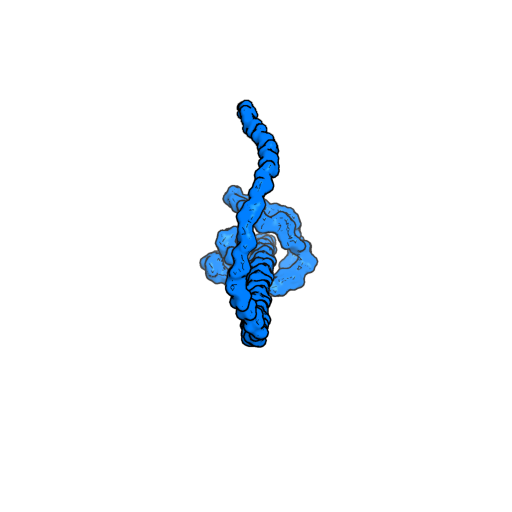13 -5.410 15.337 1.00 98.00 91 TRP A CA 1
ATOM 696 C C . TRP A 1 91 ? -11.788 -5.576 14.346 1.00 98.00 91 TRP A C 1
ATOM 698 O O . TRP A 1 91 ? -12.817 -6.168 14.722 1.00 98.00 91 TRP A O 1
ATOM 708 N N . PRO A 1 92 ? -11.691 -5.047 13.109 1.00 98.12 92 PRO A N 1
ATOM 709 C CA . PRO A 1 92 ? -12.685 -5.298 12.068 1.00 98.12 92 PRO A CA 1
ATOM 710 C C . PRO A 1 92 ? -12.691 -6.774 11.663 1.00 98.12 92 PRO A C 1
ATOM 712 O O . PRO A 1 92 ? -11.668 -7.449 11.703 1.00 98.12 92 PRO A O 1
ATOM 715 N N . ARG A 1 93 ? -13.855 -7.283 11.253 1.00 98.31 93 ARG A N 1
ATOM 716 C CA . ARG A 1 93 ? -14.021 -8.680 10.808 1.00 98.31 93 ARG A CA 1
ATOM 717 C C . ARG A 1 93 ? -14.190 -8.825 9.303 1.00 98.31 93 ARG A C 1
ATOM 719 O O . ARG A 1 93 ? -14.023 -9.917 8.771 1.00 98.31 93 ARG A O 1
ATOM 726 N N . THR A 1 94 ? -14.588 -7.751 8.631 1.00 98.44 94 THR A N 1
ATOM 727 C CA . THR A 1 94 ? -14.812 -7.725 7.184 1.00 98.44 94 THR A CA 1
ATOM 728 C C . THR A 1 94 ? -14.619 -6.311 6.646 1.00 98.44 94 THR A C 1
ATOM 730 O O . THR A 1 94 ? -14.715 -5.335 7.393 1.00 98.44 94 THR A O 1
ATOM 733 N N . TRP A 1 95 ? -14.442 -6.193 5.331 1.00 97.94 95 TRP A N 1
ATOM 734 C CA . TRP A 1 95 ? -14.468 -4.906 4.634 1.00 97.94 95 TRP A CA 1
ATOM 735 C C . TRP A 1 95 ? -15.795 -4.160 4.800 1.00 97.94 95 TRP A C 1
ATOM 737 O O . TRP A 1 95 ? -15.790 -2.948 4.980 1.00 97.94 95 TRP A O 1
ATOM 747 N N . GLN A 1 96 ? -16.922 -4.875 4.840 1.00 97.88 96 GLN A N 1
ATOM 748 C CA . GLN A 1 96 ? -18.246 -4.267 4.994 1.00 97.88 96 GLN A CA 1
ATOM 749 C C . GLN A 1 96 ? -18.400 -3.522 6.332 1.00 97.88 96 GLN A C 1
ATOM 751 O O . GLN A 1 96 ? -19.105 -2.517 6.410 1.00 97.88 96 GLN A O 1
ATOM 756 N N . GLU A 1 97 ? -17.721 -3.979 7.391 1.00 97.81 97 GLU A N 1
ATOM 757 C CA . GLU A 1 97 ? -17.695 -3.255 8.667 1.00 97.81 97 GLU A CA 1
ATOM 758 C C . GLU A 1 97 ? -16.942 -1.924 8.563 1.00 97.81 97 GLU A C 1
ATOM 760 O O . GLU A 1 97 ? -17.359 -0.942 9.177 1.00 97.81 97 GLU A O 1
ATOM 765 N N . LEU A 1 98 ? -15.862 -1.883 7.777 1.00 96.88 98 LEU A N 1
ATOM 766 C CA . LEU A 1 98 ? -15.125 -0.651 7.505 1.00 96.88 98 LEU A CA 1
ATOM 767 C C . LEU A 1 98 ? -15.957 0.300 6.632 1.00 96.88 98 LEU A C 1
ATOM 769 O O . LEU A 1 98 ? -15.961 1.504 6.869 1.00 96.88 98 LEU A O 1
ATOM 773 N N . GLU A 1 99 ? -16.687 -0.220 5.639 1.00 96.19 99 GLU A N 1
ATOM 774 C CA . GLU A 1 99 ? -17.526 0.582 4.725 1.00 96.19 99 GLU A CA 1
ATOM 775 C C . GLU A 1 99 ? -18.688 1.272 5.440 1.00 96.19 99 GLU A C 1
ATOM 777 O O . GLU A 1 99 ? -19.131 2.342 5.028 1.00 96.19 99 GLU A O 1
ATOM 782 N N . ALA A 1 100 ? -19.166 0.677 6.534 1.00 96.06 100 ALA A N 1
ATOM 783 C CA . ALA A 1 100 ? -20.214 1.255 7.363 1.00 96.06 100 ALA A CA 1
ATOM 784 C C . ALA A 1 100 ? -19.736 2.455 8.202 1.00 96.06 100 ALA A C 1
ATOM 786 O O . ALA A 1 100 ? -20.573 3.154 8.780 1.00 96.06 100 ALA A O 1
ATOM 787 N N . LEU A 1 101 ? -18.422 2.696 8.301 1.00 91.19 101 LEU A N 1
ATOM 788 C CA . LEU A 1 101 ? -17.890 3.838 9.036 1.00 91.19 101 LEU A CA 1
ATOM 789 C C . LEU A 1 101 ? -17.836 5.103 8.175 1.00 91.19 101 LEU A C 1
ATOM 791 O O . LEU A 1 101 ? -17.221 5.094 7.103 1.00 91.19 101 LEU A O 1
ATOM 795 N N . PRO A 1 102 ? -18.394 6.227 8.660 1.00 87.62 102 PRO A N 1
ATOM 796 C CA . PRO A 1 102 ? -18.170 7.519 8.038 1.00 87.62 102 PRO A CA 1
ATOM 797 C C . PRO A 1 102 ? -16.722 7.953 8.298 1.00 87.62 102 PRO A C 1
ATOM 799 O O . PRO A 1 102 ? -16.387 8.440 9.376 1.00 87.62 102 PRO A O 1
ATOM 802 N N . PHE A 1 103 ? -15.853 7.781 7.305 1.00 81.25 103 PHE A N 1
ATOM 803 C CA . PHE A 1 103 ? -14.478 8.266 7.377 1.00 81.25 103 PHE A CA 1
ATOM 804 C C . PHE A 1 103 ? -14.443 9.738 6.936 1.00 81.25 103 PHE A C 1
ATOM 806 O O . PHE A 1 103 ? -14.754 10.038 5.779 1.00 81.25 103 PHE A O 1
ATOM 813 N N . PRO A 1 104 ? -14.137 10.694 7.830 1.00 73.44 104 PRO A N 1
ATOM 814 C CA . PRO A 1 104 ? -14.148 12.098 7.465 1.00 73.44 104 PRO A CA 1
ATOM 815 C C . PRO A 1 104 ? -13.004 12.397 6.490 1.00 73.44 104 PRO A C 1
ATOM 817 O O . PRO A 1 104 ? -11.840 12.130 6.767 1.00 73.44 104 PRO A O 1
ATOM 820 N N . ASN A 1 105 ? -13.318 13.058 5.373 1.00 68.06 105 ASN A N 1
ATOM 821 C CA . ASN A 1 105 ? -12.328 13.542 4.395 1.00 68.06 105 ASN A CA 1
ATOM 822 C C . ASN A 1 105 ? -11.480 14.725 4.912 1.00 68.06 105 ASN A C 1
ATOM 824 O O . ASN A 1 105 ? -10.840 15.445 4.141 1.00 68.06 105 ASN A O 1
ATOM 828 N N . THR A 1 106 ? -11.498 14.983 6.219 1.00 69.06 106 THR A N 1
ATOM 829 C CA . THR A 1 106 ? -10.690 16.025 6.843 1.00 69.06 106 THR A CA 1
ATOM 830 C C . THR A 1 106 ? -9.236 15.584 6.889 1.00 69.06 106 THR A C 1
ATOM 832 O O . THR A 1 106 ? -8.948 14.429 7.194 1.00 69.06 106 THR A O 1
ATOM 835 N N . ARG A 1 107 ? -8.300 16.503 6.616 1.00 63.38 107 ARG A N 1
ATOM 836 C CA . ARG A 1 107 ? -6.869 16.199 6.741 1.00 63.38 107 ARG A CA 1
ATOM 837 C C . ARG A 1 107 ? -6.579 15.674 8.152 1.00 63.38 107 ARG A C 1
ATOM 839 O O . ARG A 1 107 ? -6.940 16.365 9.109 1.00 63.38 107 ARG A O 1
ATOM 846 N N . PRO A 1 108 ? -5.917 14.514 8.295 1.00 58.78 108 PRO A N 1
ATOM 847 C CA . PRO A 1 108 ? -5.499 14.045 9.603 1.00 58.78 108 PRO A CA 1
ATOM 848 C C . PRO A 1 108 ? -4.577 15.093 10.231 1.00 58.78 108 PRO A C 1
ATOM 850 O O . PRO A 1 108 ? -3.638 15.578 9.597 1.00 58.78 108 PRO A O 1
ATOM 853 N N . THR A 1 109 ? -4.884 15.471 11.468 1.00 57.62 109 THR A N 1
ATOM 854 C CA . THR A 1 109 ? -4.022 16.333 12.281 1.00 57.62 109 THR A CA 1
ATOM 855 C C . THR A 1 109 ? -3.241 15.390 13.194 1.00 57.62 109 THR A C 1
ATOM 857 O O . THR A 1 109 ? -3.881 14.703 13.991 1.00 57.62 109 THR A O 1
ATOM 860 N N . PRO A 1 110 ? -1.912 15.241 13.049 1.00 55.53 110 PRO A N 1
ATOM 861 C CA . PRO A 1 110 ? -1.156 14.374 13.945 1.00 55.53 110 PRO A CA 1
ATOM 862 C C . PRO A 1 110 ? -1.289 14.884 15.381 1.00 55.53 110 PRO A C 1
ATOM 864 O O . PRO A 1 110 ? -1.169 16.080 15.631 1.00 55.53 110 PRO A O 1
ATOM 867 N N . GLY A 1 111 ? -1.577 13.976 16.314 1.00 51.19 111 GLY A N 1
ATOM 868 C CA . GLY A 1 111 ? -1.871 14.313 17.710 1.00 51.19 111 GLY A CA 1
ATOM 869 C C . GLY A 1 111 ? -0.651 14.706 18.550 1.00 51.19 111 GLY A C 1
ATOM 870 O O . GLY A 1 111 ? -0.805 14.964 19.738 1.00 51.19 111 GLY A O 1
ATOM 871 N N . ASN A 1 112 ? 0.549 14.721 17.968 1.00 55.75 112 ASN A N 1
ATOM 872 C CA . ASN A 1 112 ? 1.813 14.776 18.701 1.00 55.75 112 ASN A CA 1
ATOM 873 C C . ASN A 1 112 ? 2.820 15.831 18.206 1.00 55.75 112 ASN A C 1
ATOM 875 O O . ASN A 1 112 ? 3.965 15.770 18.633 1.00 55.75 112 ASN A O 1
ATOM 879 N N . ASP A 1 113 ? 2.436 16.792 17.353 1.00 57.03 113 ASP A N 1
ATOM 880 C CA . ASP A 1 113 ? 3.297 17.886 16.831 1.00 57.03 113 ASP A CA 1
ATOM 881 C C . ASP A 1 113 ? 4.631 17.461 16.156 1.00 57.03 113 ASP A C 1
ATOM 883 O O . ASP A 1 113 ? 5.321 18.286 15.552 1.00 57.03 113 ASP A O 1
ATOM 887 N N . GLU A 1 114 ? 4.989 16.176 16.167 1.00 54.09 114 GLU A N 1
ATOM 888 C CA . GLU A 1 114 ? 6.132 15.621 15.458 1.00 54.09 114 GLU A CA 1
ATOM 889 C C . GLU A 1 114 ? 5.807 15.520 13.970 1.00 54.09 114 GLU A C 1
ATOM 891 O O . GLU A 1 114 ? 5.014 14.693 13.524 1.00 54.09 114 GLU A O 1
ATOM 896 N N . LEU A 1 115 ? 6.415 16.443 13.220 1.00 49.12 115 LEU A N 1
ATOM 897 C CA . LEU A 1 115 ? 6.613 16.443 11.774 1.00 49.12 115 LEU A CA 1
ATOM 898 C C . LEU A 1 115 ? 5.591 15.607 10.978 1.00 49.12 115 LEU A C 1
ATOM 900 O O . LEU A 1 115 ? 5.852 14.492 10.530 1.00 49.12 115 LEU A O 1
ATOM 904 N N . SER A 1 116 ? 4.492 16.268 10.618 1.00 49.06 116 SER A N 1
ATOM 905 C CA . SER A 1 116 ? 3.634 15.950 9.464 1.00 49.06 116 SER A CA 1
ATOM 906 C C . SER A 1 116 ? 4.363 16.073 8.107 1.00 49.06 116 SER A C 1
ATOM 908 O O . SER A 1 116 ? 3.778 16.475 7.101 1.00 49.06 116 SER A O 1
ATOM 910 N N . VAL A 1 117 ? 5.669 15.787 8.055 1.00 48.28 117 VAL A N 1
ATOM 911 C CA . VAL A 1 117 ? 6.509 16.062 6.879 1.00 48.28 117 VAL A CA 1
ATOM 912 C C . VAL A 1 117 ? 6.221 15.110 5.738 1.00 48.28 117 VAL A C 1
ATOM 914 O O . VAL A 1 117 ? 6.442 15.469 4.583 1.00 48.28 117 VAL A O 1
ATOM 917 N N . VAL A 1 118 ? 5.594 13.970 6.008 1.00 50.22 118 VAL A N 1
ATOM 918 C CA . VAL A 1 118 ? 5.036 13.174 4.927 1.00 50.22 118 VAL A CA 1
ATOM 919 C C . VAL A 1 118 ? 3.574 13.543 4.762 1.00 50.22 118 VAL A C 1
ATOM 921 O O . VAL A 1 118 ? 2.651 12.888 5.236 1.00 50.22 118 VAL A O 1
ATOM 924 N N . ARG A 1 119 ? 3.391 14.645 4.027 1.00 50.44 119 ARG A N 1
ATOM 925 C CA . ARG A 1 119 ? 2.168 15.016 3.309 1.00 50.44 119 ARG A CA 1
ATOM 926 C C . ARG A 1 119 ? 1.883 13.979 2.207 1.00 50.44 119 ARG A C 1
ATOM 928 O O . ARG A 1 119 ? 1.690 14.330 1.049 1.00 50.44 119 ARG A O 1
ATOM 935 N N . ILE A 1 120 ? 1.904 12.698 2.564 1.00 48.62 120 ILE A N 1
ATOM 936 C CA . ILE A 1 120 ? 1.337 11.602 1.790 1.00 48.62 120 ILE A CA 1
ATOM 937 C C . ILE A 1 120 ? -0.173 11.848 1.887 1.00 48.62 120 ILE A C 1
ATOM 939 O O . ILE A 1 120 ? -0.755 11.617 2.935 1.00 48.62 120 ILE A O 1
ATOM 943 N N . GLY A 1 121 ? -0.783 12.453 0.864 1.00 38.12 121 GLY A N 1
ATOM 944 C CA . GLY A 1 121 ? -2.243 12.561 0.741 1.00 38.12 121 GLY A CA 1
ATOM 945 C C . GLY A 1 121 ? -2.949 13.673 1.525 1.00 38.12 121 GLY A C 1
ATOM 946 O O . GLY A 1 121 ? -3.757 13.436 2.419 1.00 38.12 121 GLY A O 1
ATOM 947 N N . GLY A 1 122 ? -2.794 14.920 1.080 1.00 40.19 122 GLY A N 1
ATOM 948 C CA . GLY A 1 122 ? -3.961 15.807 1.070 1.00 40.19 122 GLY A CA 1
ATOM 949 C C . GLY A 1 122 ? -4.866 15.335 -0.065 1.00 40.19 122 GLY A C 1
ATOM 950 O O . GLY A 1 122 ? -4.440 15.452 -1.203 1.00 40.19 122 GLY A O 1
ATOM 951 N N . GLN A 1 123 ? -6.044 14.778 0.245 1.00 49.59 123 GLN A N 1
ATOM 952 C CA . GLN A 1 123 ? -6.828 13.938 -0.680 1.00 49.59 123 GLN A CA 1
ATOM 953 C C . GLN A 1 123 ? -5.977 12.765 -1.199 1.00 49.59 123 GLN A C 1
ATOM 955 O O . GLN A 1 123 ? -5.344 12.880 -2.240 1.00 49.59 123 GLN A O 1
ATOM 960 N N . HIS A 1 124 ? -5.965 11.608 -0.528 1.00 56.81 124 HIS A N 1
ATOM 961 C CA . HIS A 1 124 ? -5.325 10.382 -1.054 1.00 56.81 124 HIS A CA 1
ATOM 962 C C . HIS A 1 124 ? -5.956 9.864 -2.371 1.00 56.81 124 HIS A C 1
ATOM 964 O O . HIS A 1 124 ? -5.773 8.709 -2.727 1.00 56.81 124 HIS A O 1
ATOM 970 N N . GLY A 1 125 ? -6.759 10.670 -3.076 1.00 65.75 125 GLY A N 1
ATOM 971 C CA . GLY A 1 125 ? -7.541 10.275 -4.248 1.00 65.75 125 GLY A CA 1
ATOM 972 C C . GLY A 1 125 ? -8.696 9.321 -3.936 1.00 65.75 125 GLY A C 1
ATOM 973 O O . GLY A 1 125 ? -9.634 9.237 -4.718 1.00 65.75 125 GLY A O 1
ATOM 974 N N . TYR A 1 126 ? -8.666 8.642 -2.789 1.00 83.44 126 TYR A N 1
ATOM 975 C CA . TYR A 1 126 ? -9.694 7.694 -2.391 1.00 83.44 126 TYR A CA 1
ATOM 976 C C . TYR A 1 126 ? -10.896 8.402 -1.770 1.00 83.44 126 TYR A C 1
ATOM 978 O O . TYR A 1 126 ? -10.836 8.930 -0.660 1.00 83.44 126 TYR A O 1
ATOM 986 N N . GLU A 1 127 ? -12.008 8.390 -2.495 1.00 87.19 127 GLU A N 1
ATOM 987 C CA . GLU A 1 127 ? -13.313 8.771 -1.968 1.00 87.19 127 GLU A CA 1
ATOM 988 C C . GLU A 1 127 ? -13.913 7.578 -1.223 1.00 87.19 127 GLU A C 1
ATOM 990 O O . GLU A 1 127 ? -14.337 6.605 -1.841 1.00 87.19 127 GLU A O 1
ATOM 995 N N . TRP A 1 128 ? -13.945 7.609 0.108 1.00 89.81 128 TRP A N 1
ATOM 996 C CA . TRP A 1 128 ? -14.542 6.522 0.888 1.00 89.81 128 TRP A CA 1
ATOM 997 C C . TRP A 1 128 ? -16.052 6.721 1.071 1.00 89.81 128 TRP A C 1
ATOM 999 O O . TRP A 1 128 ? -16.472 7.838 1.384 1.00 89.81 128 TRP A O 1
ATOM 1009 N N . PRO A 1 129 ? -16.890 5.676 0.891 1.00 93.81 129 PRO A N 1
ATOM 1010 C CA . PRO A 1 129 ? -16.551 4.269 0.621 1.00 93.81 129 PRO A CA 1
ATOM 1011 C C . PRO A 1 129 ? -16.447 3.880 -0.867 1.00 93.81 129 PRO A C 1
ATOM 1013 O O . PRO A 1 129 ? -16.198 2.716 -1.170 1.00 93.81 129 PRO A O 1
ATOM 1016 N N . ALA A 1 130 ? -16.619 4.813 -1.810 1.00 93.00 130 ALA A N 1
ATOM 1017 C CA . ALA A 1 130 ? -16.603 4.521 -3.251 1.00 93.00 130 ALA A CA 1
ATOM 1018 C C . ALA A 1 130 ? -15.306 3.830 -3.732 1.00 93.00 130 ALA A C 1
ATOM 1020 O O . ALA A 1 130 ? -15.345 2.981 -4.618 1.00 93.00 130 ALA A O 1
ATOM 1021 N N . ALA A 1 131 ? -14.171 4.137 -3.104 1.00 93.38 131 ALA A N 1
ATOM 1022 C CA . ALA A 1 131 ? -12.862 3.550 -3.374 1.00 93.38 131 ALA A CA 1
ATOM 1023 C C . ALA A 1 131 ? -12.641 2.152 -2.758 1.00 93.38 131 ALA A C 1
ATOM 1025 O O . ALA A 1 131 ? -11.567 1.578 -2.939 1.00 93.38 131 ALA A O 1
ATOM 1026 N N . SER A 1 132 ? -13.615 1.582 -2.035 1.00 95.75 132 SER A N 1
ATOM 1027 C CA . SER A 1 132 ? -13.436 0.309 -1.315 1.00 95.75 132 SER A CA 1
ATOM 1028 C C . SER A 1 132 ? -12.977 -0.831 -2.219 1.00 95.75 132 SER A C 1
ATOM 1030 O O . SER A 1 132 ? -12.021 -1.533 -1.893 1.00 95.75 132 SER A O 1
ATOM 1032 N N . GLN A 1 133 ? -13.586 -0.975 -3.399 1.00 97.38 133 GLN A N 1
ATOM 1033 C CA . GLN A 1 133 ? -13.215 -2.040 -4.329 1.00 97.38 133 GLN A CA 1
ATOM 1034 C C . GLN A 1 133 ? -11.762 -1.911 -4.811 1.00 97.38 133 GLN A C 1
ATOM 1036 O O . GLN A 1 133 ? -11.081 -2.924 -4.959 1.00 97.38 133 GLN A O 1
ATOM 1041 N N . GLU A 1 134 ? -11.274 -0.689 -5.042 1.00 96.00 134 GLU A N 1
ATOM 1042 C CA . GLU A 1 134 ? -9.881 -0.470 -5.436 1.00 96.00 134 GLU A CA 1
ATOM 1043 C C . GLU A 1 134 ? -8.927 -0.804 -4.283 1.00 96.00 134 GLU A C 1
ATOM 1045 O O . GLU A 1 134 ? -7.938 -1.509 -4.478 1.00 96.00 134 GLU A O 1
ATOM 1050 N N . LEU A 1 135 ? -9.241 -0.357 -3.065 1.00 96.25 135 LEU A N 1
ATOM 1051 C CA . LEU A 1 135 ? -8.422 -0.635 -1.884 1.00 96.25 135 LEU A CA 1
ATOM 1052 C C . LEU A 1 135 ? -8.334 -2.139 -1.593 1.00 96.25 135 LEU A C 1
ATOM 1054 O O . LEU A 1 135 ? -7.249 -2.636 -1.300 1.00 96.25 135 LEU A O 1
ATOM 1058 N N . GLN A 1 136 ? -9.429 -2.882 -1.773 1.00 97.62 136 GLN A N 1
ATOM 1059 C CA . GLN A 1 136 ? -9.459 -4.344 -1.644 1.00 97.62 136 GLN A CA 1
ATOM 1060 C C . GLN A 1 136 ? -8.553 -5.072 -2.649 1.00 97.62 136 GLN A C 1
ATOM 1062 O O . GLN A 1 136 ? -8.068 -6.162 -2.358 1.00 97.62 136 GLN A O 1
ATOM 1067 N N . GLN A 1 137 ? -8.311 -4.492 -3.829 1.00 97.88 137 GLN A N 1
ATOM 1068 C CA . GLN A 1 137 ? -7.398 -5.061 -4.829 1.00 97.88 137 GLN A CA 1
ATOM 1069 C C . GLN A 1 137 ? -5.925 -4.781 -4.512 1.00 97.88 137 GLN A C 1
ATOM 1071 O O . GLN A 1 137 ? -5.049 -5.471 -5.030 1.00 97.88 137 GLN A O 1
ATOM 1076 N N . ARG A 1 138 ? -5.652 -3.771 -3.678 1.00 97.75 138 ARG A N 1
ATOM 1077 C CA . ARG A 1 138 ? -4.303 -3.279 -3.369 1.00 97.75 138 ARG A CA 1
ATOM 1078 C C . ARG A 1 138 ? -3.819 -3.639 -1.977 1.00 97.75 138 ARG A C 1
ATOM 1080 O O . ARG A 1 138 ? -2.618 -3.597 -1.742 1.00 97.75 138 ARG A O 1
ATOM 1087 N N . VAL A 1 139 ? -4.721 -3.938 -1.048 1.00 98.19 139 VAL A N 1
ATOM 1088 C CA . VAL A 1 139 ? -4.387 -4.150 0.360 1.00 98.19 139 VAL A CA 1
ATOM 1089 C C . VAL A 1 139 ? -5.091 -5.391 0.879 1.00 98.19 139 VAL A C 1
ATOM 1091 O O . VAL A 1 139 ? -6.307 -5.539 0.778 1.00 98.19 139 VAL A O 1
ATOM 1094 N N . GLN A 1 140 ? -4.309 -6.269 1.488 1.00 98.56 140 GLN A N 1
ATOM 1095 C CA . GLN A 1 140 ? -4.791 -7.414 2.232 1.00 98.56 140 GLN A CA 1
ATOM 1096 C C . GLN A 1 140 ? -4.880 -7.056 3.717 1.00 98.56 140 GLN A C 1
ATOM 1098 O O . GLN A 1 140 ? -3.937 -6.509 4.288 1.00 98.56 140 GLN A O 1
ATOM 1103 N N . ILE A 1 141 ? -6.006 -7.400 4.342 1.00 98.50 141 ILE A N 1
ATOM 1104 C CA . ILE A 1 141 ? -6.203 -7.318 5.791 1.00 98.50 141 ILE A CA 1
ATOM 1105 C C . ILE A 1 141 ? -6.440 -8.733 6.309 1.00 98.50 141 ILE A C 1
ATOM 1107 O O . ILE A 1 141 ? -7.317 -9.439 5.802 1.00 98.50 141 ILE A O 1
ATOM 1111 N N . ASP A 1 142 ? -5.698 -9.138 7.335 1.00 98.50 142 ASP A N 1
ATOM 1112 C CA . ASP A 1 142 ? -6.040 -10.325 8.111 1.00 98.50 142 ASP A CA 1
ATOM 1113 C C . ASP A 1 142 ? -7.122 -9.962 9.135 1.00 98.50 142 ASP A C 1
ATOM 1115 O O . ASP A 1 142 ? -6.857 -9.450 10.221 1.00 98.50 142 ASP A O 1
ATOM 1119 N N . PHE A 1 143 ? -8.383 -10.194 8.778 1.00 98.44 143 PHE A N 1
ATOM 1120 C CA . PHE A 1 143 ? -9.511 -9.960 9.681 1.00 98.44 143 PHE A CA 1
ATOM 1121 C C . PHE A 1 143 ? -9.628 -11.007 10.804 1.00 98.44 143 PHE A C 1
ATOM 1123 O O . PHE A 1 143 ? -10.406 -10.813 11.739 1.00 98.44 143 PHE A O 1
ATOM 1130 N N . GLY A 1 144 ? -8.905 -12.127 10.703 1.00 98.06 144 GLY A N 1
ATOM 1131 C CA . GLY A 1 144 ? -8.928 -13.217 11.678 1.00 98.06 144 GLY A CA 1
ATOM 1132 C C 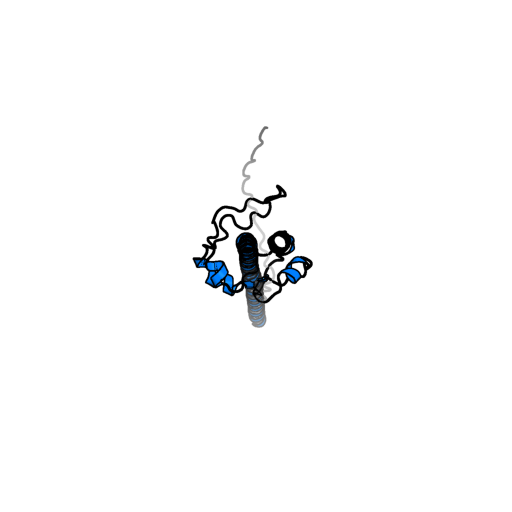. GLY A 1 144 ? -7.860 -13.100 12.764 1.00 98.06 144 GLY A C 1
ATOM 1133 O O . GLY A 1 144 ? -7.903 -13.868 13.727 1.00 98.06 144 GLY A O 1
ATOM 1134 N N . ILE A 1 145 ? -6.915 -12.166 12.624 1.00 97.81 145 ILE A N 1
ATOM 1135 C CA . ILE A 1 145 ? -5.825 -11.984 13.581 1.00 97.81 145 ILE A CA 1
ATOM 1136 C C . ILE A 1 145 ? -6.340 -11.498 14.940 1.00 97.81 145 ILE A C 1
ATOM 1138 O O . ILE A 1 145 ? -7.242 -10.664 15.037 1.00 97.81 145 ILE A O 1
ATOM 1142 N N . ASP A 1 146 ? -5.735 -12.009 16.010 1.00 97.56 146 ASP A N 1
ATOM 1143 C CA . ASP A 1 146 ? -6.012 -11.534 17.360 1.00 97.56 146 ASP A CA 1
ATOM 1144 C C . ASP A 1 146 ? -5.411 -10.127 17.564 1.00 97.56 146 ASP A C 1
ATOM 1146 O O . ASP A 1 146 ? -4.185 -9.975 17.478 1.00 97.56 146 ASP A O 1
ATOM 1150 N N . PRO A 1 147 ? -6.222 -9.093 17.868 1.00 97.00 147 PRO A N 1
ATOM 1151 C CA . PRO A 1 147 ? -5.713 -7.742 18.086 1.00 97.00 147 PRO A CA 1
ATOM 1152 C C . PRO A 1 147 ? -4.660 -7.651 19.198 1.00 97.00 147 PRO A C 1
ATOM 1154 O O . PRO A 1 147 ? -3.753 -6.821 19.092 1.00 97.00 147 PRO A O 1
ATOM 1157 N N . ALA A 1 148 ? -4.705 -8.509 20.226 1.00 96.44 148 ALA A N 1
ATOM 1158 C CA . ALA A 1 148 ? -3.662 -8.514 21.253 1.00 96.44 148 ALA A CA 1
ATOM 1159 C C . ALA A 1 148 ? -2.293 -8.866 20.648 1.00 96.44 148 ALA A C 1
ATOM 1161 O O . ALA A 1 148 ? -1.308 -8.179 20.923 1.00 96.44 148 ALA A O 1
ATOM 1162 N N . THR A 1 149 ? -2.254 -9.846 19.741 1.00 97.19 149 THR A N 1
ATOM 1163 C CA . THR A 1 149 ? -1.043 -10.215 18.995 1.00 97.19 149 THR A CA 1
ATOM 1164 C C . THR A 1 149 ? -0.537 -9.041 18.156 1.00 97.19 149 THR A C 1
ATOM 1166 O O . THR A 1 149 ? 0.632 -8.671 18.275 1.00 97.19 149 THR A O 1
ATOM 1169 N N . VAL A 1 150 ? -1.417 -8.395 17.378 1.00 97.19 150 VAL A N 1
ATOM 1170 C CA . VAL A 1 150 ? -1.069 -7.232 16.532 1.00 97.19 150 VAL A CA 1
ATOM 1171 C C . VAL A 1 150 ? -0.431 -6.111 17.350 1.00 97.19 150 VAL A C 1
ATOM 1173 O O . VAL A 1 150 ? 0.570 -5.523 16.942 1.00 97.19 150 VAL A O 1
ATOM 1176 N N . SER A 1 151 ? -0.987 -5.842 18.531 1.00 97.06 151 SER A N 1
ATOM 1177 C CA . SER A 1 151 ? -0.559 -4.751 19.408 1.00 97.06 151 SER A CA 1
ATOM 1178 C C . SER A 1 151 ? 0.841 -4.928 20.011 1.00 97.06 151 SER A C 1
ATOM 1180 O O . SER A 1 151 ? 1.430 -3.957 20.483 1.00 97.06 151 SER A O 1
ATOM 1182 N N . THR A 1 152 ? 1.362 -6.159 20.003 1.00 97.38 152 THR A N 1
ATOM 1183 C CA . THR A 1 152 ? 2.682 -6.519 20.550 1.00 97.38 152 THR A CA 1
ATOM 1184 C C . THR A 1 152 ? 3.733 -6.821 19.486 1.00 97.38 152 THR A C 1
ATOM 1186 O O . THR A 1 152 ? 4.892 -7.041 19.831 1.00 97.38 152 THR A O 1
ATOM 1189 N N . GLN A 1 153 ? 3.344 -6.871 18.209 1.00 97.12 153 GLN A N 1
ATOM 1190 C CA . GLN A 1 153 ? 4.285 -7.095 17.114 1.00 97.12 153 GLN A CA 1
ATOM 1191 C C . GLN A 1 153 ? 5.280 -5.939 17.011 1.00 97.12 153 GLN A C 1
ATOM 1193 O O . GLN A 1 153 ? 4.929 -4.779 17.219 1.00 97.12 153 GLN A O 1
ATOM 1198 N N . ASP A 1 154 ? 6.514 -6.252 16.626 1.00 97.25 154 ASP A N 1
ATOM 1199 C CA . ASP A 1 154 ? 7.444 -5.217 16.192 1.00 97.25 154 ASP A CA 1
ATOM 1200 C C . ASP A 1 154 ? 6.922 -4.586 14.884 1.00 97.25 154 ASP A C 1
ATOM 1202 O O . ASP A 1 154 ? 6.489 -5.347 14.004 1.00 97.25 154 ASP A O 1
ATOM 1206 N N . PRO A 1 155 ? 6.946 -3.246 14.727 1.00 95.81 155 PRO A N 1
ATOM 1207 C CA . PRO A 1 155 ? 6.448 -2.578 13.529 1.00 95.81 155 PRO A CA 1
ATOM 1208 C C . PRO A 1 155 ? 7.035 -3.116 12.221 1.00 95.81 155 PRO A C 1
ATOM 1210 O O . PRO A 1 155 ? 6.295 -3.210 11.245 1.00 95.81 155 PRO A O 1
ATOM 1213 N N . GLU A 1 156 ? 8.305 -3.538 12.202 1.00 96.12 156 GLU A N 1
ATOM 1214 C CA . GLU A 1 156 ? 8.988 -4.089 11.020 1.00 96.12 156 GLU A CA 1
ATOM 1215 C C . GLU A 1 156 ? 8.471 -5.487 10.643 1.00 96.12 156 GLU A C 1
ATOM 1217 O O . GLU A 1 156 ? 8.540 -5.911 9.490 1.00 96.12 156 GLU A O 1
ATOM 1222 N N . THR A 1 157 ? 7.890 -6.198 11.610 1.00 96.38 157 THR A N 1
ATOM 1223 C CA . THR A 1 157 ? 7.286 -7.530 11.431 1.00 96.38 157 THR A CA 1
ATOM 1224 C C . THR A 1 157 ? 5.760 -7.492 11.339 1.00 96.38 157 THR A C 1
ATOM 1226 O O . THR A 1 157 ? 5.110 -8.540 11.317 1.00 96.38 157 THR A O 1
ATOM 1229 N N . PHE A 1 158 ? 5.172 -6.296 11.272 1.00 97.25 158 PHE A N 1
ATOM 1230 C CA . PHE A 1 158 ? 3.730 -6.118 11.192 1.00 97.25 158 PHE A CA 1
ATOM 1231 C C . PHE A 1 158 ? 3.158 -6.757 9.918 1.00 97.25 158 PHE A C 1
ATOM 1233 O O . PHE A 1 158 ? 3.598 -6.484 8.793 1.00 97.25 158 PHE A O 1
ATOM 1240 N N . THR A 1 159 ? 2.162 -7.625 10.113 1.00 97.31 159 THR A N 1
ATOM 1241 C CA . THR A 1 159 ? 1.582 -8.482 9.060 1.00 97.31 159 THR A CA 1
ATOM 1242 C C . THR A 1 159 ? 0.066 -8.370 8.928 1.00 97.31 159 THR A C 1
ATOM 1244 O O . THR A 1 159 ? -0.485 -8.868 7.953 1.00 97.31 159 THR A O 1
ATOM 1247 N N . ALA A 1 160 ? -0.614 -7.685 9.852 1.00 98.19 160 ALA A N 1
ATOM 1248 C CA . ALA A 1 160 ? -2.076 -7.617 9.870 1.00 98.19 160 ALA A CA 1
ATOM 1249 C C . ALA A 1 160 ? -2.676 -6.864 8.667 1.00 98.19 160 ALA A C 1
ATOM 1251 O O . ALA A 1 160 ? -3.801 -7.150 8.261 1.00 98.19 160 ALA A O 1
ATOM 1252 N N . ILE A 1 161 ? -1.940 -5.898 8.107 1.00 98.31 161 ILE A N 1
ATOM 1253 C CA . ILE A 1 161 ? -2.316 -5.141 6.905 1.00 98.31 161 ILE A CA 1
ATOM 1254 C C . ILE A 1 161 ? -1.088 -5.075 5.998 1.00 98.31 161 ILE A C 1
ATOM 1256 O O . ILE A 1 161 ? -0.034 -4.612 6.443 1.00 98.31 161 ILE A O 1
ATOM 1260 N N . GLN A 1 162 ? -1.215 -5.542 4.755 1.00 98.19 162 GLN A N 1
ATOM 1261 C CA . GLN A 1 162 ? -0.114 -5.641 3.791 1.00 98.19 162 GLN A CA 1
ATOM 1262 C C . GLN A 1 162 ? -0.541 -5.202 2.382 1.00 98.19 162 GLN A C 1
ATOM 1264 O O . GLN A 1 162 ? -1.676 -5.464 1.984 1.00 98.19 162 GLN A O 1
ATOM 1269 N N . PRO A 1 163 ? 0.356 -4.584 1.596 1.00 98.06 163 PRO A N 1
ATOM 1270 C CA . PRO A 1 163 ? 0.104 -4.319 0.185 1.00 98.06 163 PRO A CA 1
ATOM 1271 C C . PRO A 1 163 ? 0.056 -5.621 -0.630 1.00 98.06 163 PRO A C 1
ATOM 1273 O O . PRO A 1 163 ? 0.802 -6.566 -0.375 1.00 98.06 163 PRO A O 1
ATOM 1276 N N . ILE A 1 164 ? -0.781 -5.640 -1.665 1.00 98.25 164 ILE A N 1
ATOM 1277 C CA . ILE A 1 164 ? -0.836 -6.675 -2.697 1.00 98.25 164 ILE A CA 1
ATOM 1278 C C . ILE A 1 164 ? -0.010 -6.178 -3.887 1.00 98.25 164 ILE A C 1
ATOM 1280 O O . ILE A 1 164 ? -0.442 -5.304 -4.636 1.00 98.25 164 ILE A O 1
ATOM 1284 N N . GLY A 1 165 ? 1.186 -6.741 -4.064 1.00 97.12 165 GLY A N 1
ATOM 1285 C CA . GLY A 1 165 ? 2.108 -6.370 -5.142 1.00 97.12 165 GLY A CA 1
ATOM 1286 C C . GLY A 1 165 ? 3.285 -5.508 -4.665 1.00 97.12 165 GLY A C 1
ATOM 1287 O O . GLY A 1 165 ? 3.598 -5.503 -3.471 1.00 97.12 165 GLY A O 1
ATOM 1288 N N . PRO A 1 166 ? 3.994 -4.819 -5.582 1.00 97.56 166 PRO A N 1
ATOM 1289 C CA . PRO A 1 166 ? 5.123 -3.974 -5.209 1.00 97.56 166 PRO A CA 1
ATOM 1290 C C . PRO A 1 166 ? 4.637 -2.813 -4.336 1.00 97.56 166 PRO A C 1
ATOM 1292 O O . PRO A 1 166 ? 3.556 -2.277 -4.559 1.00 97.56 166 PRO A O 1
ATOM 1295 N N . SER A 1 167 ? 5.426 -2.424 -3.341 1.00 96.75 167 SER A N 1
ATOM 1296 C CA . SER A 1 167 ? 5.163 -1.275 -2.472 1.00 96.75 167 SER A CA 1
ATOM 1297 C C . SER A 1 167 ? 6.482 -0.755 -1.929 1.00 96.75 167 SER A C 1
ATOM 1299 O O . SER A 1 167 ? 7.411 -1.532 -1.700 1.00 96.75 167 SER A O 1
ATOM 1301 N N . TYR A 1 168 ? 6.558 0.550 -1.686 1.00 95.19 168 TYR A N 1
ATOM 1302 C CA . TYR A 1 168 ? 7.609 1.095 -0.832 1.00 95.19 168 TYR A CA 1
ATOM 1303 C C . TYR A 1 168 ? 7.390 0.682 0.628 1.00 95.19 168 TYR A C 1
ATOM 1305 O O . TYR A 1 168 ? 6.290 0.268 1.015 1.00 95.19 168 TYR A O 1
ATOM 1313 N N . GLU A 1 169 ? 8.446 0.790 1.434 1.00 95.44 169 GLU A N 1
ATOM 1314 C CA . GLU A 1 169 ? 8.408 0.420 2.847 1.00 95.44 169 GLU A CA 1
ATOM 1315 C C . GLU A 1 169 ? 7.510 1.383 3.629 1.00 95.44 169 GLU A C 1
ATOM 1317 O O . GLU A 1 169 ? 7.815 2.569 3.743 1.00 95.44 169 GLU A O 1
ATOM 1322 N N . TYR A 1 170 ? 6.390 0.879 4.153 1.00 93.19 170 TYR A N 1
ATOM 1323 C CA . TYR A 1 170 ? 5.379 1.698 4.826 1.00 93.19 170 TYR A CA 1
ATOM 1324 C C . TYR A 1 170 ? 5.522 1.703 6.356 1.00 93.19 170 TYR A C 1
ATOM 1326 O O . TYR A 1 170 ? 4.963 2.572 7.032 1.00 93.19 170 TYR A O 1
ATOM 1334 N N . ARG A 1 171 ? 6.258 0.739 6.921 1.00 93.50 171 ARG A N 1
ATOM 1335 C CA . ARG A 1 171 ? 6.334 0.512 8.375 1.00 93.50 171 ARG A CA 1
ATOM 1336 C C . ARG A 1 171 ? 7.065 1.636 9.109 1.00 93.50 171 ARG A C 1
ATOM 1338 O O . ARG A 1 171 ? 6.679 1.994 10.220 1.00 93.50 171 ARG A O 1
ATOM 1345 N N . HIS A 1 172 ? 8.015 2.290 8.444 1.00 90.06 172 HIS A N 1
ATOM 1346 C CA . HIS A 1 172 ? 8.797 3.396 9.004 1.00 90.06 172 HIS A CA 1
ATOM 1347 C C . HIS A 1 172 ? 8.041 4.735 9.126 1.00 90.06 172 HIS A C 1
ATOM 1349 O O . HIS A 1 172 ? 8.558 5.672 9.730 1.00 90.06 172 HIS A O 1
ATOM 1355 N N . TYR A 1 173 ? 6.823 4.862 8.583 1.00 86.12 173 TYR A N 1
ATOM 1356 C CA . TYR A 1 173 ? 6.060 6.122 8.634 1.00 86.12 173 TYR A CA 1
ATOM 1357 C C . TYR A 1 173 ? 5.283 6.339 9.948 1.00 86.12 173 TYR A C 1
ATOM 1359 O O . TYR A 1 173 ? 4.499 7.280 10.052 1.00 86.12 173 TYR A O 1
ATOM 1367 N N . GLY A 1 174 ? 5.443 5.467 10.949 1.00 89.19 174 GLY A N 1
ATOM 1368 C CA . GLY A 1 174 ? 4.820 5.607 12.275 1.00 89.19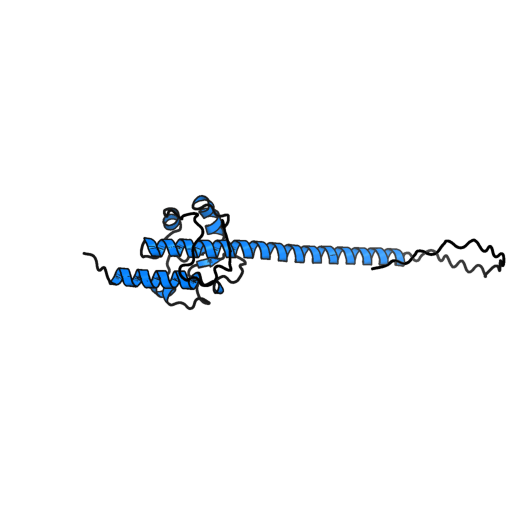 174 GLY A CA 1
ATOM 1369 C C . GLY A 1 174 ? 3.324 5.267 12.342 1.00 89.19 174 GLY A C 1
ATOM 1370 O O . GLY A 1 174 ? 2.788 5.089 13.434 1.00 89.19 174 GLY A O 1
ATOM 1371 N N . PHE A 1 175 ? 2.642 5.097 11.203 1.00 91.06 175 PHE A N 1
ATOM 1372 C CA . PHE A 1 175 ? 1.220 4.724 11.156 1.00 91.06 175 PHE A CA 1
ATOM 1373 C C . PHE A 1 175 ? 0.937 3.363 11.799 1.00 91.06 175 PHE A C 1
ATOM 1375 O O . PHE A 1 175 ? -0.068 3.207 12.487 1.00 91.06 175 PHE A O 1
ATOM 1382 N N . VAL A 1 176 ? 1.839 2.394 11.613 1.00 95.06 176 VAL A N 1
ATOM 1383 C CA . VAL A 1 176 ? 1.744 1.074 12.255 1.00 95.06 176 VAL A CA 1
ATOM 1384 C C . VAL A 1 176 ? 1.788 1.218 13.776 1.00 95.06 176 VAL A C 1
ATOM 1386 O O . VAL A 1 176 ? 0.930 0.677 14.467 1.00 95.06 176 VAL A O 1
ATOM 1389 N N . HIS A 1 177 ? 2.721 2.024 14.284 1.00 94.44 177 HIS A N 1
ATOM 1390 C CA . HIS A 1 177 ? 2.854 2.297 15.713 1.00 94.44 177 HIS A CA 1
ATOM 1391 C C . HIS A 1 177 ? 1.585 2.961 16.276 1.00 94.44 177 HIS A C 1
ATOM 1393 O O . HIS A 1 177 ? 1.046 2.512 17.280 1.00 94.44 177 HIS A O 1
ATOM 1399 N N . SER A 1 178 ? 1.045 3.967 15.577 1.00 92.19 178 SER A N 1
ATOM 1400 C CA . SER A 1 178 ? -0.211 4.652 15.936 1.00 92.19 178 SER A CA 1
ATOM 1401 C C . SER A 1 178 ? -1.396 3.680 16.036 1.00 92.19 178 SER A C 1
ATOM 1403 O O . SER A 1 178 ? -2.141 3.681 17.020 1.00 92.19 178 SER A O 1
ATOM 1405 N N . LEU A 1 179 ? -1.535 2.778 15.058 1.00 95.31 179 LEU A N 1
ATOM 1406 C CA . LEU A 1 179 ? -2.562 1.739 15.077 1.00 95.31 179 LEU A CA 1
ATOM 1407 C C . LEU A 1 179 ? -2.374 0.789 16.270 1.00 95.31 179 LEU A C 1
ATOM 1409 O O . LEU A 1 179 ? -3.334 0.505 16.986 1.00 95.31 179 LEU A O 1
ATOM 1413 N N . GLN A 1 180 ? -1.152 0.311 16.513 1.00 97.19 180 GLN A N 1
ATOM 1414 C CA . GLN A 1 180 ? -0.855 -0.586 17.632 1.00 97.19 180 GLN A CA 1
ATOM 1415 C C . GLN A 1 180 ? -1.170 0.063 18.982 1.00 97.19 180 GLN A C 1
ATOM 1417 O O . GLN A 1 180 ? -1.798 -0.566 19.835 1.00 97.19 180 GLN A O 1
ATOM 1422 N N . ASP A 1 181 ? -0.800 1.328 19.168 1.00 96.00 181 ASP A N 1
ATOM 1423 C CA . ASP A 1 181 ? -1.117 2.119 20.356 1.00 96.00 181 ASP A CA 1
ATOM 1424 C C . ASP A 1 181 ? -2.633 2.221 20.567 1.00 96.00 181 ASP A C 1
ATOM 1426 O O . ASP A 1 181 ? -3.123 1.988 21.677 1.00 96.00 181 ASP A O 1
ATOM 1430 N N . THR A 1 182 ? -3.383 2.476 19.493 1.00 95.62 182 THR A N 1
ATOM 1431 C CA . THR A 1 182 ? -4.851 2.518 19.509 1.00 95.62 182 THR A CA 1
ATOM 1432 C C . THR A 1 182 ? -5.457 1.170 19.918 1.00 95.62 182 THR A C 1
ATOM 1434 O O . THR A 1 182 ? -6.354 1.127 20.763 1.00 95.62 182 THR A O 1
ATOM 1437 N N . ILE A 1 183 ? -4.935 0.049 19.407 1.00 97.00 183 ILE A N 1
ATOM 1438 C CA . ILE A 1 183 ? -5.379 -1.300 19.801 1.00 97.00 183 ILE A CA 1
ATOM 1439 C C . ILE A 1 183 ? -5.093 -1.566 21.287 1.00 97.00 183 ILE A C 1
ATOM 1441 O O . ILE A 1 183 ? -5.949 -2.107 21.998 1.00 97.00 183 ILE A O 1
ATOM 1445 N N . ARG A 1 184 ? -3.916 -1.159 21.789 1.00 97.12 184 ARG A N 1
ATOM 1446 C CA . ARG A 1 184 ? -3.559 -1.294 23.214 1.00 97.12 184 ARG A CA 1
ATOM 1447 C C . ARG A 1 184 ? -4.533 -0.520 24.099 1.00 97.12 184 ARG A C 1
ATOM 1449 O O . ARG A 1 184 ? -5.027 -1.071 25.083 1.00 97.12 184 ARG A O 1
ATOM 1456 N N . GLN A 1 185 ? -4.847 0.722 23.735 1.00 95.94 185 GLN A N 1
ATOM 1457 C CA . GLN A 1 185 ? -5.817 1.546 24.460 1.00 95.94 185 GLN A CA 1
ATOM 1458 C C . GLN A 1 185 ? -7.217 0.920 24.441 1.00 95.94 185 GLN A C 1
ATOM 1460 O O . GLN A 1 185 ? -7.842 0.795 25.495 1.00 95.94 185 GLN A O 1
ATOM 1465 N N . ALA A 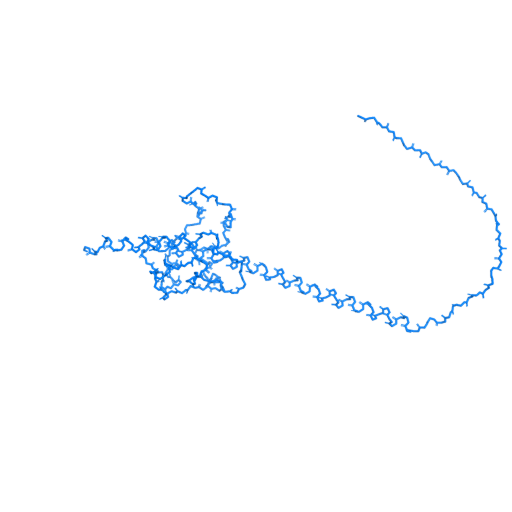1 186 ? -7.679 0.448 23.280 1.00 96.06 186 ALA A N 1
ATOM 1466 C CA . ALA A 1 186 ? -8.989 -0.188 23.155 1.00 96.06 186 ALA A CA 1
ATOM 1467 C C . ALA A 1 186 ? -9.129 -1.451 24.021 1.00 96.06 186 ALA A C 1
ATOM 1469 O O . ALA A 1 186 ? -10.146 -1.671 24.688 1.00 96.06 186 ALA A O 1
ATOM 1470 N N . THR A 1 187 ? -8.065 -2.251 24.082 1.00 95.00 187 THR A N 1
ATOM 1471 C CA . THR A 1 187 ? -8.004 -3.443 24.937 1.00 95.00 187 THR A CA 1
ATOM 1472 C C . THR A 1 187 ? -8.092 -3.069 26.419 1.00 95.00 187 THR A C 1
ATOM 1474 O O . THR A 1 187 ? -8.856 -3.671 27.173 1.00 95.00 187 THR A O 1
ATOM 1477 N N . GLN A 1 188 ? -7.362 -2.035 26.850 1.00 95.25 188 GLN A N 1
ATOM 1478 C CA . GLN A 1 188 ? -7.407 -1.557 28.236 1.00 95.25 188 GLN A CA 1
ATOM 1479 C C . GLN A 1 188 ? -8.780 -0.997 28.622 1.00 95.25 188 GLN A C 1
ATOM 1481 O O . GLN A 1 188 ? -9.249 -1.250 29.732 1.00 95.25 188 GLN A O 1
ATOM 1486 N N . ASN A 1 189 ? -9.438 -0.264 27.722 1.00 94.38 189 ASN A N 1
ATOM 1487 C CA . ASN A 1 189 ? -10.779 0.270 27.955 1.00 94.38 189 ASN A CA 1
ATOM 1488 C C . ASN A 1 189 ? -11.808 -0.852 28.128 1.00 94.38 189 ASN A C 1
ATOM 1490 O O . ASN A 1 189 ? -12.616 -0.806 29.054 1.00 94.38 189 ASN A O 1
ATOM 1494 N N . THR A 1 190 ? -11.717 -1.895 27.299 1.00 93.81 190 THR A N 1
ATOM 1495 C CA . THR A 1 190 ? -12.591 -3.075 27.383 1.00 93.81 190 THR A CA 1
ATOM 1496 C C . THR A 1 190 ? -12.438 -3.795 28.726 1.00 93.81 190 THR A C 1
ATOM 1498 O O . THR A 1 190 ? -13.427 -4.196 29.331 1.00 93.81 190 THR A O 1
ATOM 1501 N N . LEU A 1 191 ? -11.211 -3.901 29.251 1.00 93.44 191 LEU A N 1
ATOM 1502 C CA . LEU A 1 191 ? -10.954 -4.508 30.565 1.00 93.44 191 LEU A CA 1
ATOM 1503 C C . LEU A 1 191 ? -11.463 -3.661 31.741 1.00 93.44 191 LEU A C 1
ATOM 1505 O O . LEU A 1 191 ? -11.779 -4.209 32.795 1.00 93.44 191 LEU A O 1
ATOM 1509 N N . ARG A 1 192 ? -11.521 -2.332 31.588 1.00 93.62 192 ARG A N 1
ATOM 1510 C CA . ARG A 1 192 ? -11.998 -1.409 32.633 1.00 93.62 192 ARG A CA 1
ATOM 1511 C C . ARG A 1 192 ? -13.516 -1.291 32.699 1.00 93.62 192 ARG A C 1
ATOM 1513 O O . ARG A 1 192 ? -14.021 -0.864 33.731 1.00 93.62 192 ARG A O 1
ATOM 1520 N N . SER A 1 193 ? -14.220 -1.659 31.632 1.00 92.62 193 SER A N 1
ATOM 1521 C CA . SER A 1 193 ? -15.682 -1.649 31.560 1.00 92.62 193 SER A CA 1
ATOM 1522 C C . SER A 1 193 ? -16.221 -3.083 31.451 1.00 92.62 193 SER A C 1
ATOM 1524 O O . SER A 1 193 ? -16.765 -3.460 30.412 1.00 92.62 193 SER A O 1
ATOM 1526 N N . PRO A 1 194 ? -16.048 -3.936 32.485 1.00 78.94 194 PRO A N 1
ATOM 1527 C CA . PRO A 1 194 ? -16.748 -5.210 32.518 1.00 78.94 194 PRO A CA 1
ATOM 1528 C C . PRO A 1 194 ? -18.245 -4.904 32.611 1.00 78.94 194 PRO A C 1
ATOM 1530 O O . PRO A 1 194 ? -18.670 -4.275 33.573 1.00 78.94 194 PRO A O 1
ATOM 1533 N N . ALA A 1 195 ? -18.981 -5.285 31.564 1.00 71.06 195 ALA A N 1
ATOM 1534 C CA . ALA A 1 195 ? -20.415 -5.080 31.359 1.00 71.06 195 ALA A CA 1
ATOM 1535 C C . ALA A 1 195 ? -21.217 -4.890 32.664 1.00 71.06 195 ALA A C 1
ATOM 1537 O O . ALA A 1 195 ? -21.357 -5.837 33.441 1.00 71.06 195 ALA A O 1
ATOM 1538 N N . GLU A 1 196 ? -21.717 -3.667 32.877 1.00 56.09 196 GLU A N 1
ATOM 1539 C CA . GLU A 1 196 ? -22.841 -3.400 33.788 1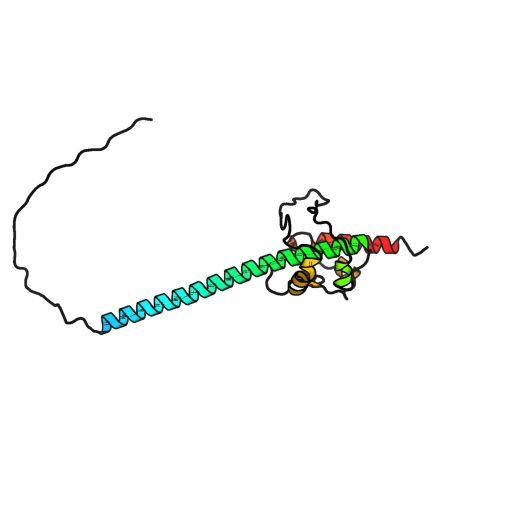.00 56.09 196 GLU A CA 1
ATOM 1540 C C . GLU A 1 196 ? -24.140 -4.011 33.246 1.00 56.09 196 GLU A C 1
ATOM 1542 O O . GLU A 1 196 ? -24.328 -4.016 32.003 1.00 56.09 196 GLU A O 1
#

Radius of gyration: 34.4 Å; chains: 1; bounding box: 73×62×95 Å

Foldseek 3Di:
DDDDDDDDDDDDDDDDDDDDPDPPPPCPPPPDVVVVVVVVVVVVVVVVVVVVVVVVVVVVVVLVVLQLLLLLLLLVVLVLQLVLCLVVLDGAQDLVSSLPDDDDLDDDDDPPPPDPVPPCDPPVVDDPPVCSVVSVQFKDADSPDDLVVLLPDDLQPRDRMDTDHHHDDNSVPCSSVSSSVSNVVSVVVCVVCPDD